Protein 3VZH (pdb70)

Structure (mmCIF, N/CA/C/O backbone):
data_3VZH
#
_entry.id   3VZH
#
_cell.length_a   123.323
_cell.length_b   43.781
_cell.length_c   37.006
_cell.angle_alpha   90.00
_cell.angle_beta   90.75
_cell.angle_gamma   90.00
#
_symmetry.space_group_name_H-M   'C 1 2 1'
#
loop_
_entity.id
_entity.type
_entity.pdbx_description
1 polymer 'Putative uncharacterized protein'
2 water water
#
loop_
_atom_site.group_PDB
_atom_site.id
_atom_site.type_symbol
_atom_site.label_atom_id
_atom_site.label_alt_id
_atom_site.label_comp_id
_atom_site.label_asym_id
_atom_site.label_entity_id
_atom_site.label_seq_id
_atom_site.pdbx_PDB_ins_code
_atom_site.Cartn_x
_atom_site.Cartn_y
_atom_site.Cartn_z
_atom_site.occupancy
_atom_site.B_iso_or_equiv
_atom_site.auth_seq_id
_atom_site.auth_comp_id
_atom_site.auth_asym_id
_atom_site.auth_atom_id
_atom_site.pdbx_PDB_model_num
ATOM 1 N N . GLY A 1 1 ? -29.208 20.467 -28.950 1.00 39.24 -1 GLY A N 1
ATOM 2 C CA . GLY A 1 1 ? -29.990 21.669 -28.503 1.00 36.10 -1 GLY A CA 1
ATOM 3 C C . GLY A 1 1 ? -29.214 22.342 -27.375 1.00 33.99 -1 GLY A C 1
ATOM 4 O O . GLY A 1 1 ? -28.273 21.763 -26.867 1.00 36.31 -1 GLY A O 1
ATOM 5 N N . HIS A 1 2 ? -29.590 23.545 -26.963 1.00 29.56 0 HIS A N 1
ATOM 6 C CA . HIS A 1 2 ? -28.985 24.143 -25.771 1.00 27.89 0 HIS A CA 1
ATOM 7 C C . HIS A 1 2 ? -29.463 23.509 -24.544 1.00 32.44 0 HIS A C 1
ATOM 8 O O . HIS A 1 2 ? -30.673 23.325 -24.389 1.00 38.45 0 HIS A O 1
ATOM 15 N N . MET A 1 3 ? -28.567 23.186 -23.627 1.00 32.84 1 MET A N 1
ATOM 16 C CA . MET A 1 3 ? -29.053 22.466 -22.406 1.00 36.10 1 MET A CA 1
ATOM 17 C C . MET A 1 3 ? -29.499 23.448 -21.308 1.00 31.16 1 MET A C 1
ATOM 18 O O . MET A 1 3 ? -28.978 24.574 -21.201 1.00 31.28 1 MET A O 1
ATOM 23 N N . TYR A 1 4 ? -30.545 23.092 -20.582 1.00 29.36 2 TYR A N 1
ATOM 24 C CA . TYR A 1 4 ? -30.996 23.909 -19.462 1.00 27.71 2 TYR A CA 1
ATOM 25 C C . TYR A 1 4 ? -29.857 23.944 -18.386 1.00 26.17 2 TYR A C 1
ATOM 26 O O . TYR A 1 4 ? -29.178 22.946 -18.155 1.00 24.23 2 TYR A O 1
ATOM 35 N N . ARG A 1 5 ? -29.604 25.125 -17.829 1.00 24.24 3 ARG A N 1
ATOM 36 C CA . ARG A 1 5 ? -28.873 25.146 -16.543 1.00 24.95 3 ARG A CA 1
ATOM 37 C C . ARG A 1 5 ? -29.504 26.190 -15.675 1.00 25.12 3 ARG A C 1
ATOM 38 O O . ARG A 1 5 ? -29.941 27.275 -16.158 1.00 26.21 3 ARG A O 1
ATOM 46 N N . SER A 1 6 ? -29.501 25.911 -14.379 1.00 25.54 4 SER A N 1
ATOM 47 C CA . SER A 1 6 ? -30.046 26.857 -13.365 1.00 23.99 4 SER A CA 1
ATOM 48 C C . SER A 1 6 ? -29.210 28.106 -13.248 1.00 24.85 4 SER A C 1
ATOM 49 O O . SER A 1 6 ? -28.061 28.165 -13.737 1.00 24.51 4 SER A O 1
ATOM 52 N N . ARG A 1 7 ? -29.753 29.095 -12.506 1.00 24.08 5 ARG A N 1
ATOM 53 C CA . ARG A 1 7 ? -28.870 30.116 -12.033 1.00 25.86 5 ARG A CA 1
ATOM 54 C C . ARG A 1 7 ? -27.693 29.560 -11.192 1.00 23.81 5 ARG A C 1
ATOM 55 O O . ARG A 1 7 ? -27.753 28.395 -10.725 1.00 23.05 5 ARG A O 1
ATOM 63 N N . ASP A 1 8 ? -26.644 30.412 -11.046 1.00 22.36 6 ASP A N 1
ATOM 64 C CA . ASP A 1 8 ? -25.622 30.125 -10.004 1.00 23.58 6 ASP A CA 1
ATOM 65 C C . ASP A 1 8 ? -26.212 30.249 -8.616 1.00 21.58 6 ASP A C 1
ATOM 66 O O . ASP A 1 8 ? -26.927 31.254 -8.320 1.00 22.71 6 ASP A O 1
ATOM 71 N N . PHE A 1 9 ? -25.848 29.296 -7.744 1.00 20.63 7 PHE A N 1
ATOM 72 C CA . PHE A 1 9 ? -26.139 29.396 -6.317 1.00 21.30 7 PHE A CA 1
ATOM 73 C C . PHE A 1 9 ? -24.812 29.460 -5.613 1.00 21.19 7 PHE A C 1
ATOM 74 O O . PHE A 1 9 ? -23.785 28.971 -6.140 1.00 19.61 7 PHE A O 1
ATOM 82 N N . TYR A 1 10 ? -24.851 30.090 -4.420 1.00 21.15 8 TYR A N 1
ATOM 83 C CA . TYR A 1 10 ? -23.621 30.338 -3.625 1.00 20.54 8 TYR A CA 1
ATOM 84 C C . TYR A 1 10 ? -23.913 29.996 -2.186 1.00 20.91 8 TYR A C 1
ATOM 85 O O . TYR A 1 10 ? -24.991 30.381 -1.637 1.00 21.39 8 TYR A O 1
ATOM 94 N N . VAL A 1 11 ? -22.973 29.309 -1.512 1.00 21.79 9 VAL A N 1
ATOM 95 C CA . VAL A 1 11 ? -23.184 28.947 -0.131 1.00 21.59 9 VAL A CA 1
ATOM 96 C C . VAL A 1 11 ? -21.899 29.086 0.591 1.00 22.50 9 VAL A C 1
ATOM 97 O O . VAL A 1 11 ? -20.796 28.917 -0.036 1.00 22.69 9 VAL A O 1
ATOM 101 N N . ARG A 1 12 ? -21.993 29.430 1.861 1.00 22.64 10 ARG A N 1
ATOM 102 C CA . ARG A 1 12 ? -20.818 29.438 2.759 1.00 21.33 10 ARG A CA 1
ATOM 103 C C . ARG A 1 12 ? -20.892 28.164 3.608 1.00 21.78 10 ARG A C 1
ATOM 104 O O . ARG A 1 12 ? -21.909 27.937 4.312 1.00 22.82 10 ARG A O 1
ATOM 112 N N . VAL A 1 13 ? -19.842 27.348 3.599 1.00 20.44 11 VAL A N 1
ATOM 113 C CA . VAL A 1 13 ? -19.838 26.157 4.414 1.00 20.97 11 VAL A CA 1
ATOM 114 C C . VAL A 1 13 ? -18.649 26.270 5.345 1.00 22.46 11 VAL A C 1
ATOM 115 O O . VAL A 1 13 ? -17.499 26.573 4.872 1.00 22.63 11 VAL A O 1
ATOM 119 N N . SER A 1 14 ? -18.885 26.008 6.624 1.00 21.48 12 SER A N 1
ATOM 120 C CA . SER A 1 14 ? -17.814 26.128 7.654 1.00 23.58 12 SER A CA 1
ATOM 121 C C . SER A 1 14 ? -17.800 24.950 8.610 1.00 24.56 12 SER A C 1
ATOM 122 O O . SER A 1 14 ? -18.788 24.224 8.725 1.00 25.16 12 SER A O 1
ATOM 125 N N . GLY A 1 15 ? -16.663 24.731 9.302 1.00 25.22 13 GLY A N 1
ATOM 126 C CA . GLY A 1 15 ? -16.636 23.610 10.247 1.00 25.46 13 GLY A CA 1
ATOM 127 C C . GLY A 1 15 ? -15.341 23.726 11.014 1.00 26.15 13 GLY A C 1
ATOM 128 O O . GLY A 1 15 ? -14.340 24.267 10.513 1.00 25.69 13 GLY A O 1
ATOM 129 N N . GLN A 1 16 ? -15.361 23.175 12.229 1.00 27.85 14 GLN A N 1
ATOM 130 C CA . GLN A 1 16 ? -14.149 23.116 13.032 1.00 29.95 14 GLN A CA 1
ATOM 131 C C . GLN A 1 16 ? -13.092 22.135 12.482 1.00 24.57 14 GLN A C 1
ATOM 132 O O . GLN A 1 16 ? -11.875 22.342 12.682 1.00 26.75 14 GLN A O 1
ATOM 138 N N . ARG A 1 17 ? -13.561 21.032 11.876 1.00 24.16 15 ARG A N 1
ATOM 139 C CA . ARG A 1 17 ? -12.685 20.016 11.311 1.00 24.28 15 ARG A CA 1
ATOM 140 C C . ARG A 1 17 ? -13.197 19.568 9.938 1.00 24.71 15 ARG A C 1
ATOM 141 O O . ARG A 1 17 ? -14.424 19.576 9.688 1.00 23.90 15 ARG A O 1
ATOM 149 N N . ALA A 1 18 ? -12.263 19.182 9.074 1.00 24.24 16 ALA A N 1
ATOM 150 C CA . ALA A 1 18 ? -12.576 18.617 7.750 1.00 25.87 16 ALA A CA 1
ATOM 151 C C . ALA A 1 18 ? -11.552 17.526 7.468 1.00 24.85 16 ALA A C 1
ATOM 152 O O . ALA A 1 18 ? -10.406 17.579 7.979 1.00 25.60 16 ALA A O 1
ATOM 154 N N . LEU A 1 19 ? -11.978 16.535 6.699 1.00 26.17 17 LEU A N 1
ATOM 155 C CA . LEU A 1 19 ? -11.088 15.438 6.302 1.00 26.05 17 LEU A CA 1
ATOM 156 C C . LEU A 1 19 ? -11.439 15.081 4.880 1.00 26.86 17 LEU A C 1
ATOM 157 O O . LEU A 1 19 ? -12.369 14.277 4.646 1.00 29.41 17 LEU A O 1
ATOM 162 N N . PHE A 1 20 ? -10.638 15.559 3.934 1.00 25.22 18 PHE A N 1
ATOM 163 C CA . PHE A 1 20 ? -10.915 15.267 2.493 1.00 24.53 18 PHE A CA 1
ATOM 164 C C . PHE A 1 20 ? -9.950 14.202 2.033 1.00 25.62 18 PHE A C 1
ATOM 165 O O . PHE A 1 20 ? -8.768 14.444 1.930 1.00 26.79 18 PHE A O 1
ATOM 173 N N . THR A 1 21 ? -10.405 12.982 1.785 1.00 27.45 19 THR A N 1
ATOM 174 C CA . THR A 1 21 ? -9.388 11.974 1.481 1.00 29.51 19 THR A CA 1
ATOM 175 C C . THR A 1 21 ? -9.412 11.581 -0.023 1.00 31.76 19 THR A C 1
ATOM 176 O O . THR A 1 21 ? -10.260 12.062 -0.830 1.00 33.25 19 THR A O 1
ATOM 180 N N . ASN A 1 22 ? -8.514 10.655 -0.354 1.00 34.87 20 ASN A N 1
ATOM 181 C CA . ASN A 1 22 ? -8.405 10.084 -1.669 1.00 42.93 20 ASN A CA 1
ATOM 182 C C . ASN A 1 22 ? -8.926 8.657 -1.550 1.00 48.08 20 ASN A C 1
ATOM 183 O O . ASN A 1 22 ? -8.241 7.840 -0.965 1.00 49.45 20 ASN A O 1
ATOM 188 N N . PRO A 1 23 ? -10.166 8.383 -2.027 1.00 55.88 21 PRO A N 1
ATOM 189 C CA . PRO A 1 23 ? -10.644 7.006 -1.954 1.00 64.77 21 PRO A CA 1
ATOM 190 C C . PRO A 1 23 ? -9.917 6.120 -2.988 1.00 71.10 21 PRO A C 1
ATOM 191 O O . PRO A 1 23 ? -10.278 6.115 -4.165 1.00 81.03 21 PRO A O 1
ATOM 195 N N . ALA A 1 24 ? -8.874 5.418 -2.524 1.00 76.98 22 ALA A N 1
ATOM 196 C CA . ALA A 1 24 ? -8.068 4.465 -3.308 1.00 78.18 22 ALA A CA 1
ATOM 197 C C . ALA A 1 24 ? -6.866 4.006 -2.484 1.00 77.72 22 ALA A C 1
ATOM 198 O O . ALA A 1 24 ? -5.982 4.813 -2.165 1.00 77.08 22 ALA A O 1
ATOM 200 N N . ARG A 1 31 ? -5.123 8.231 7.792 1.00 55.80 29 ARG A N 1
ATOM 201 C CA . ARG A 1 31 ? -5.749 9.070 6.778 1.00 51.93 29 ARG A CA 1
ATOM 202 C C . ARG A 1 31 ? -5.288 10.501 7.024 1.00 52.37 29 ARG A C 1
ATOM 203 O O . ARG A 1 31 ? -5.339 11.002 8.157 1.00 47.38 29 ARG A O 1
ATOM 211 N N . SER A 1 32 ? -4.832 11.179 5.986 1.00 47.97 30 SER A N 1
ATOM 212 C CA . SER A 1 32 ? -4.528 12.582 6.156 1.00 45.50 30 SER A CA 1
ATOM 213 C C . SER A 1 32 ? -5.432 13.340 5.197 1.00 40.99 30 SER A C 1
ATOM 214 O O . SER A 1 32 ? -5.841 12.813 4.188 1.00 38.05 30 SER A O 1
ATOM 217 N N . SER A 1 33 ? -5.800 14.555 5.549 1.00 34.87 31 SER A N 1
ATOM 218 C CA . SER A 1 33 ? -6.595 15.313 4.615 1.00 32.66 31 SER A CA 1
ATOM 219 C C . SER A 1 33 ? -5.727 15.908 3.476 1.00 31.44 31 SER A C 1
ATOM 220 O O . SER A 1 33 ? -4.591 16.255 3.703 1.00 30.71 31 SER A O 1
ATOM 223 N N . TYR A 1 34 ? -6.295 16.045 2.271 1.00 28.74 32 TYR A N 1
ATOM 224 C CA . TYR A 1 34 ? -5.817 17.020 1.288 1.00 24.75 32 TYR A CA 1
ATOM 225 C C . TYR A 1 34 ? -5.919 18.336 1.940 1.00 23.76 32 TYR A C 1
ATOM 226 O O . TYR A 1 34 ? -6.673 18.503 2.927 1.00 25.81 32 TYR A O 1
ATOM 235 N N . SER A 1 35 ? -5.210 19.312 1.377 1.00 23.11 33 SER A N 1
ATOM 236 C CA . SER A 1 35 ? -5.224 20.620 1.973 1.00 22.44 33 SER A CA 1
ATOM 237 C C . SER A 1 35 ? -6.465 21.417 1.672 1.00 23.52 33 SER A C 1
ATOM 238 O O . SER A 1 35 ? -6.661 22.481 2.266 1.00 22.68 33 SER A O 1
ATOM 241 N N . VAL A 1 36 ? -7.236 20.992 0.673 1.00 22.92 34 VAL A N 1
ATOM 242 C CA . VAL A 1 36 ? -8.445 21.716 0.301 1.00 23.24 34 VAL A CA 1
ATOM 243 C C . VAL A 1 36 ? -9.494 20.647 -0.091 1.00 21.22 34 VAL A C 1
ATOM 244 O O . VAL A 1 36 ? -9.166 19.476 -0.265 1.00 23.40 34 VAL A O 1
ATOM 248 N N . PRO A 1 37 ? -10.776 21.053 -0.248 1.00 22.47 35 PRO A N 1
ATOM 249 C CA . PRO A 1 37 ? -11.754 20.006 -0.620 1.00 22.22 35 PRO A CA 1
ATOM 250 C C . PRO A 1 37 ? -11.556 19.377 -2.009 1.00 21.08 35 PRO A C 1
ATOM 251 O O . PRO A 1 37 ? -10.971 19.998 -2.893 1.00 21.74 35 PRO A O 1
ATOM 255 N N . THR A 1 38 ? -11.922 18.110 -2.174 1.00 22.70 36 THR A N 1
ATOM 256 C CA . THR A 1 38 ? -12.014 17.529 -3.521 1.00 21.86 36 THR A CA 1
ATOM 257 C C . THR A 1 38 ? -13.394 17.934 -4.150 1.00 24.92 36 THR A C 1
ATOM 258 O O . THR A 1 38 ? -14.389 18.281 -3.401 1.00 22.78 36 THR A O 1
ATOM 262 N N . ARG A 1 39 ? -13.494 17.896 -5.485 1.00 24.00 37 ARG A N 1
ATOM 263 C CA . ARG A 1 39 ? -14.772 18.144 -6.145 1.00 22.90 37 ARG A CA 1
ATOM 264 C C . ARG A 1 39 ? -15.829 17.188 -5.619 1.00 25.66 37 ARG A C 1
ATOM 265 O O . ARG A 1 39 ? -16.990 17.590 -5.315 1.00 23.41 37 ARG A O 1
ATOM 273 N N . GLN A 1 40 ? -15.413 15.931 -5.507 1.00 23.24 38 GLN A N 1
ATOM 274 C CA . GLN A 1 40 ? -16.322 14.888 -4.899 1.00 26.91 38 GLN A CA 1
ATOM 275 C C . GLN A 1 40 ? -16.913 15.305 -3.522 1.00 24.46 38 GLN A C 1
ATOM 276 O O . GLN A 1 40 ? -18.120 15.182 -3.302 1.00 25.10 38 GLN A O 1
ATOM 282 N N . ALA A 1 41 ? -16.105 15.804 -2.583 1.00 23.89 39 ALA A N 1
ATOM 283 C CA . ALA A 1 41 ? -16.619 16.139 -1.282 1.00 23.83 39 ALA A CA 1
ATOM 284 C C . ALA A 1 41 ? -17.568 17.328 -1.455 1.00 22.46 39 ALA A C 1
ATOM 285 O O . ALA A 1 41 ? -18.593 17.412 -0.734 1.00 21.79 39 ALA A O 1
ATOM 287 N N . LEU A 1 42 ? -17.239 18.260 -2.349 1.00 22.43 40 LEU A N 1
ATOM 288 C CA . LEU A 1 42 ? -18.138 19.380 -2.537 1.00 19.65 40 LEU A CA 1
ATOM 289 C C . LEU A 1 42 ? -19.483 19.000 -3.176 1.00 20.91 40 LEU A C 1
ATOM 290 O O . LEU A 1 42 ? -20.546 19.549 -2.731 1.00 20.32 40 LEU A O 1
ATOM 295 N N . ASN A 1 43 ? -19.428 18.068 -4.140 1.00 23.80 41 ASN A N 1
ATOM 296 C CA . ASN A 1 43 ? -20.630 17.446 -4.743 1.00 25.10 41 ASN A CA 1
ATOM 297 C C . ASN A 1 43 ? -21.500 16.866 -3.583 1.00 23.85 41 ASN A C 1
ATOM 298 O O . ASN A 1 43 ? -22.708 17.023 -3.607 1.00 22.88 41 ASN A O 1
ATOM 303 N N . GLY A 1 44 ? -20.888 16.091 -2.652 1.00 24.06 42 GLY A N 1
ATOM 304 C CA . GLY A 1 44 ? -21.569 15.614 -1.472 1.00 23.65 42 GLY A CA 1
ATOM 305 C C . GLY A 1 44 ? -22.290 16.649 -0.663 1.00 23.79 42 GLY A C 1
ATOM 306 O O . GLY A 1 44 ? -23.406 16.395 -0.221 1.00 23.63 42 GLY A O 1
ATOM 307 N N . ILE A 1 45 ? -21.622 17.784 -0.404 1.00 20.03 43 ILE A N 1
ATOM 308 C CA . ILE A 1 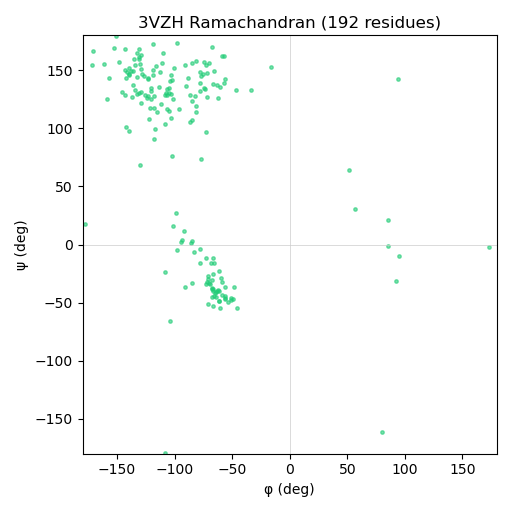45 ? -22.196 18.838 0.393 1.00 20.49 43 ILE A CA 1
ATOM 309 C C . ILE A 1 45 ? -23.381 19.513 -0.317 1.00 20.71 43 ILE A C 1
ATOM 310 O O . ILE A 1 45 ? -24.487 19.662 0.308 1.00 21.24 43 ILE A O 1
ATOM 315 N N . VAL A 1 46 ? -23.222 19.819 -1.604 1.00 19.96 44 VAL A N 1
ATOM 316 C CA . VAL A 1 46 ? -24.363 20.413 -2.317 1.00 20.03 44 VAL A CA 1
ATOM 317 C C . VAL A 1 46 ? -25.509 19.422 -2.444 1.00 19.90 44 VAL A C 1
ATOM 318 O O . VAL A 1 46 ? -26.643 19.772 -2.280 1.00 20.75 44 VAL A O 1
ATOM 322 N N . ASP A 1 47 ? -25.253 18.149 -2.703 1.00 20.77 45 ASP A N 1
ATOM 323 C CA . ASP A 1 47 ? -26.376 17.259 -2.693 1.00 21.13 45 ASP A CA 1
ATOM 324 C C . ASP A 1 47 ? -27.045 17.061 -1.329 1.00 23.46 45 ASP A C 1
ATOM 325 O O . ASP A 1 47 ? -28.215 16.662 -1.275 1.00 24.22 45 ASP A O 1
ATOM 330 N N . ALA A 1 48 ? -26.312 17.256 -0.221 1.00 21.07 46 ALA A N 1
ATOM 331 C CA . ALA A 1 48 ? -26.953 17.201 1.088 1.00 21.24 46 ALA A CA 1
ATOM 332 C C . ALA A 1 48 ? -27.833 18.441 1.259 1.00 21.07 46 ALA A C 1
ATOM 333 O O . ALA A 1 48 ? -28.779 18.421 2.060 1.00 22.87 46 ALA A O 1
ATOM 335 N N . ILE A 1 49 ? -27.498 19.519 0.588 1.00 21.91 47 ILE A N 1
ATOM 336 C CA . ILE A 1 49 ? -28.408 20.675 0.691 1.00 20.49 47 ILE A CA 1
ATOM 337 C C . ILE A 1 49 ? -29.775 20.389 0.046 1.00 20.90 47 ILE A C 1
ATOM 338 O O . ILE A 1 49 ? -30.843 20.550 0.695 1.00 22.06 47 ILE A O 1
ATOM 343 N N . TYR A 1 50 ? -29.739 19.948 -1.204 1.00 21.18 48 TYR A N 1
ATOM 344 C CA . TYR A 1 50 ? -30.963 19.542 -1.910 1.00 22.15 48 TYR A CA 1
ATOM 345 C C . TYR A 1 50 ? -30.584 18.612 -3.056 1.00 22.49 48 TYR A C 1
ATOM 346 O O . TYR A 1 50 ? -29.724 18.964 -3.899 1.00 24.11 48 TYR A O 1
ATOM 355 N N . TYR A 1 5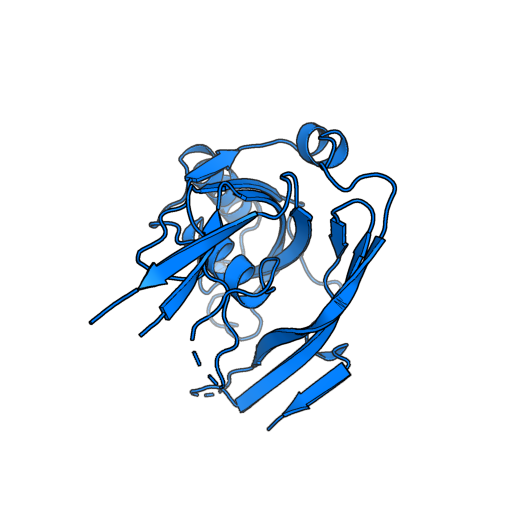1 ? -31.208 17.441 -3.054 1.00 23.24 49 TYR A N 1
ATOM 356 C CA . TYR A 1 51 ? -30.922 16.388 -4.038 1.00 21.68 49 TYR A CA 1
ATOM 357 C C . TYR A 1 51 ? -32.249 15.924 -4.638 1.00 21.56 49 TYR A C 1
ATOM 358 O O . TYR A 1 51 ? -33.224 15.675 -3.880 1.00 22.80 49 TYR A O 1
ATOM 367 N N . LYS A 1 52 ? -32.325 15.844 -5.963 1.00 21.59 50 LYS A N 1
ATOM 368 C CA . LYS A 1 52 ? -33.425 15.093 -6.637 1.00 24.26 50 LYS A CA 1
ATOM 369 C C . LYS A 1 52 ? -32.814 14.348 -7.792 1.00 25.02 50 LYS A C 1
ATOM 370 O O . LYS A 1 52 ? -31.859 14.854 -8.397 1.00 26.21 50 LYS A O 1
ATOM 376 N N . PRO A 1 53 ? -33.315 13.146 -8.115 1.00 25.29 51 PRO A N 1
ATOM 377 C CA . PRO A 1 53 ? -32.790 12.418 -9.253 1.00 24.88 51 PRO A CA 1
ATOM 378 C C . PRO A 1 53 ? -33.119 13.174 -10.559 1.00 25.23 51 PRO A C 1
ATOM 379 O O . PRO A 1 53 ? -32.506 12.934 -11.601 1.00 24.67 51 PRO A O 1
ATOM 383 N N . THR A 1 54 ? -33.980 14.173 -10.470 1.00 24.11 52 THR A N 1
ATOM 384 C CA . THR A 1 54 ? -34.389 14.928 -11.688 1.00 24.66 52 THR A CA 1
ATOM 385 C C . THR A 1 54 ? -33.248 15.784 -12.230 1.00 25.61 52 THR A C 1
ATOM 386 O O . THR A 1 54 ? -33.165 16.000 -13.443 1.00 25.09 52 THR A O 1
ATOM 390 N N . PHE A 1 55 ? -32.402 16.289 -11.315 1.00 22.49 53 PHE A N 1
ATOM 391 C CA . PHE A 1 55 ? -31.282 17.105 -11.753 1.00 22.40 53 PHE A CA 1
ATOM 392 C C . PHE A 1 55 ? -29.950 16.650 -11.112 1.00 23.37 53 PHE A C 1
ATOM 393 O O . PHE A 1 55 ? -29.914 15.740 -10.213 1.00 24.58 53 PHE A O 1
ATOM 401 N N . THR A 1 56 ? -28.881 17.198 -11.672 1.00 22.02 54 THR A N 1
ATOM 402 C CA . THR A 1 56 ? -27.541 16.927 -11.216 1.00 23.00 54 THR A CA 1
ATOM 403 C C . THR A 1 56 ? -26.919 18.269 -10.801 1.00 22.93 54 THR A C 1
ATOM 404 O O . THR A 1 56 ? -26.754 19.193 -11.610 1.00 22.62 54 THR A O 1
ATOM 408 N N . ASN A 1 57 ? -26.436 18.319 -9.549 1.00 21.09 55 ASN A N 1
ATOM 409 C CA . ASN A 1 57 ? -25.702 19.530 -9.120 1.00 21.50 55 ASN A CA 1
ATOM 410 C C . ASN A 1 57 ? -24.260 19.499 -9.695 1.00 19.92 55 ASN A C 1
ATOM 411 O O . ASN A 1 57 ? -23.593 18.437 -9.648 1.00 22.73 55 ASN A O 1
ATOM 416 N N . ILE A 1 58 ? -23.838 20.667 -10.148 1.00 21.52 56 ILE A N 1
ATOM 417 C CA . ILE A 1 58 ? -22.539 20.871 -10.808 1.00 23.31 56 ILE A CA 1
ATOM 418 C C . ILE A 1 58 ? -21.789 21.909 -10.029 1.00 21.56 56 ILE A C 1
ATOM 419 O O . ILE A 1 58 ? -22.127 23.135 -10.108 1.00 21.36 56 ILE A O 1
ATOM 424 N N . VAL A 1 59 ? -20.765 21.481 -9.314 1.00 21.01 57 VAL A N 1
ATOM 425 C CA . VAL A 1 59 ? -19.969 22.444 -8.511 1.00 21.36 57 VAL A CA 1
ATOM 426 C C . VAL A 1 59 ? -18.924 23.048 -9.446 1.00 22.32 57 VAL A C 1
ATOM 427 O O . VAL A 1 59 ? -18.123 22.303 -10.046 1.00 25.06 57 VAL A O 1
ATOM 431 N N . THR A 1 60 ? -18.900 24.365 -9.574 1.00 19.99 58 THR A N 1
ATOM 432 C CA . THR A 1 60 ? -17.979 24.923 -10.598 1.00 20.39 58 THR A CA 1
ATOM 433 C C . THR A 1 60 ? -16.760 25.624 -10.002 1.00 23.19 58 THR A C 1
ATOM 434 O O . THR A 1 60 ? -15.706 25.772 -10.678 1.00 23.20 58 THR A O 1
ATOM 438 N N . GLU A 1 61 ? -16.882 26.080 -8.762 1.00 22.88 59 GLU A N 1
ATOM 439 C CA . GLU A 1 61 ? -15.832 26.914 -8.170 1.00 22.33 59 GLU A CA 1
ATOM 440 C C . GLU A 1 61 ? -15.902 26.834 -6.652 1.00 22.49 59 GLU A C 1
ATOM 441 O O . GLU A 1 61 ? -17.035 26.705 -6.077 1.00 19.86 59 GLU A O 1
ATOM 447 N N . VAL A 1 62 ? -14.749 26.840 -5.987 1.00 22.62 60 VAL A N 1
ATOM 448 C CA . VAL A 1 62 ? -14.731 27.030 -4.498 1.00 22.13 60 VAL A CA 1
ATOM 449 C C . VAL A 1 62 ? -13.707 28.048 -4.079 1.00 22.47 60 VAL A C 1
ATOM 450 O O . VAL A 1 62 ? -12.663 28.184 -4.754 1.00 20.90 60 VAL A O 1
ATOM 454 N N . LYS A 1 63 ? -14.028 28.842 -3.041 1.00 24.35 61 LYS A N 1
ATOM 455 C CA . LYS A 1 63 ? -13.089 29.799 -2.489 1.00 19.99 61 LYS A CA 1
ATOM 456 C C . LYS A 1 63 ? -12.706 29.321 -1.100 1.00 23.32 61 LYS A C 1
ATOM 457 O O . LYS A 1 63 ? -13.596 29.078 -0.227 1.00 23.26 61 LYS A O 1
ATOM 463 N N . VAL A 1 64 ? -11.407 29.090 -0.914 1.00 21.56 62 VAL A N 1
ATOM 464 C CA . VAL A 1 64 ? -10.832 28.714 0.403 1.00 21.65 62 VAL A CA 1
ATOM 465 C C . VAL A 1 64 ? -10.533 29.997 1.164 1.00 23.86 62 VAL A C 1
ATOM 466 O O . VAL A 1 64 ? -9.591 30.741 0.829 1.00 23.29 62 VAL A O 1
ATOM 470 N N . ILE A 1 65 ? -11.373 30.313 2.168 1.00 21.17 63 ILE A N 1
ATOM 471 C CA . ILE A 1 65 ? -11.303 31.632 2.808 1.00 22.74 63 ILE A CA 1
ATOM 472 C C . ILE A 1 65 ? -10.277 31.668 3.880 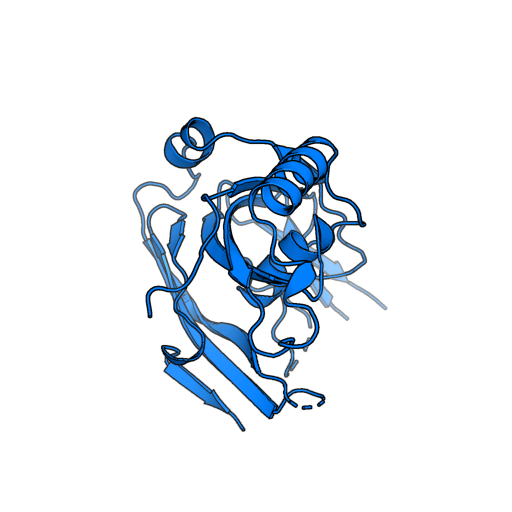1.00 22.32 63 ILE A C 1
ATOM 473 O O . ILE A 1 65 ? -9.663 32.721 4.086 1.00 22.90 63 ILE A O 1
ATOM 478 N N . ASN A 1 66 ? -10.076 30.538 4.578 1.00 21.91 64 ASN A N 1
ATOM 479 C CA . ASN A 1 66 ? -9.229 30.560 5.804 1.00 24.53 64 ASN A CA 1
ATOM 480 C C . ASN A 1 66 ? -7.838 29.984 5.561 1.00 24.19 64 ASN A C 1
ATOM 481 O O . ASN A 1 66 ? -7.715 28.968 4.815 1.00 22.74 64 ASN A O 1
ATOM 486 N N . GLN A 1 67 ? -6.859 30.570 6.267 1.00 23.88 65 GLN A N 1
ATOM 487 C CA . GLN A 1 67 ? -5.555 29.914 6.484 1.00 23.66 65 GLN A CA 1
ATOM 488 C C . GLN A 1 67 ? -5.715 28.369 6.606 1.00 24.83 65 GLN A C 1
ATOM 489 O O . GLN A 1 67 ? -6.504 27.831 7.406 1.00 24.45 65 GLN A O 1
ATOM 495 N N . ILE A 1 68 ? -4.868 27.638 5.900 1.00 23.76 66 ILE A N 1
ATOM 496 C CA . ILE A 1 68 ? -4.857 26.176 5.976 1.00 23.04 66 ILE A CA 1
ATOM 497 C C . ILE A 1 68 ? -4.059 25.746 7.216 1.00 25.28 66 ILE A C 1
ATOM 498 O O . ILE A 1 68 ? -2.894 26.122 7.328 1.00 26.76 66 ILE A O 1
ATOM 503 N N . GLN A 1 69 ? -4.721 25.039 8.142 1.00 25.09 67 GLN A N 1
ATOM 504 C CA . GLN A 1 69 ? -4.126 24.641 9.430 1.00 25.83 67 GLN A CA 1
ATOM 505 C C . GLN A 1 69 ? -4.574 23.214 9.618 1.00 28.82 67 GLN A C 1
ATOM 506 O O . GLN A 1 69 ? -5.621 22.851 9.099 1.00 26.64 67 GLN A O 1
ATOM 512 N N . THR A 1 70 ? -3.767 22.406 10.287 1.00 26.67 68 THR A N 1
ATOM 513 C CA . THR A 1 70 ? -4.122 21.025 10.501 1.00 27.63 68 THR A CA 1
ATOM 514 C C . THR A 1 70 ? -3.993 20.679 11.984 1.00 28.98 68 THR A C 1
ATOM 515 O O . THR A 1 70 ? -3.322 21.396 12.751 1.00 27.01 68 THR A O 1
ATOM 519 N N . GLU A 1 71 ? -4.626 19.551 12.344 1.00 25.96 69 GLU A N 1
ATOM 520 C CA . GLU A 1 71 ? -4.607 19.042 13.681 1.00 27.85 69 GLU A CA 1
ATOM 521 C C . GLU A 1 71 ? -4.532 17.560 13.587 1.00 27.15 69 GLU A C 1
ATOM 522 O O . GLU A 1 71 ? -5.144 16.942 12.725 1.00 28.29 69 GLU A O 1
ATOM 528 N N . LEU A 1 72 ? -3.787 16.999 14.526 1.00 28.38 70 LEU A N 1
ATOM 529 C CA . LEU A 1 72 ? -3.472 15.590 14.499 1.00 30.08 70 LEU A CA 1
ATOM 530 C C . LEU A 1 72 ? -4.321 14.899 15.519 1.00 33.91 70 LEU A C 1
ATOM 531 O O . LEU A 1 72 ? -4.521 15.429 16.626 1.00 37.81 70 LEU A O 1
ATOM 536 N N . GLN A 1 73 ? -4.812 13.704 15.199 1.00 31.78 71 GLN A N 1
ATOM 537 C CA . GLN A 1 73 ? -5.524 12.942 16.205 1.00 31.49 71 GLN A CA 1
ATOM 538 C C . GLN A 1 73 ? -4.945 11.491 16.272 1.00 33.60 71 GLN A C 1
ATOM 539 O O . GLN A 1 73 ? -4.916 10.789 15.244 1.00 34.29 71 GLN A O 1
ATOM 545 N N . GLY A 1 74 ? -4.457 11.062 17.432 1.00 31.48 72 GLY A N 1
ATOM 546 C CA . GLY A 1 74 ? -3.907 9.714 17.573 1.00 36.04 72 GLY A CA 1
ATOM 547 C C . GLY A 1 74 ? -5.065 8.812 17.999 1.00 41.56 72 GLY A C 1
ATOM 548 O O . GLY A 1 74 ? -5.869 9.216 18.848 1.00 38.39 72 GLY A O 1
ATOM 549 N N . VAL A 1 75 ? -5.183 7.618 17.399 1.00 41.36 73 VAL A N 1
ATOM 550 C CA . VAL A 1 75 ? -6.268 6.678 17.719 1.00 45.54 73 VAL A CA 1
ATOM 551 C C . VAL A 1 75 ? -5.581 5.353 18.078 1.00 50.98 73 VAL A C 1
ATOM 552 O O . VAL A 1 75 ? -4.701 4.879 17.333 1.00 52.75 73 VAL A O 1
ATOM 556 N N . ARG A 1 76 ? -5.924 4.762 19.221 1.00 53.50 74 ARG A N 1
ATOM 557 C CA . ARG A 1 76 ? -5.319 3.459 19.590 1.00 58.34 74 ARG A CA 1
ATOM 558 C C . ARG A 1 76 ? -6.282 2.454 20.223 1.00 56.75 74 ARG A C 1
ATOM 559 O O . ARG A 1 76 ? -7.448 2.773 20.429 1.00 55.11 74 ARG A O 1
ATOM 567 N N . SER A 1 87 ? -2.637 4.692 13.077 1.00 52.68 85 SER A N 1
ATOM 568 C CA . SER A 1 87 ? -3.159 5.263 14.287 1.00 46.48 85 SER A CA 1
ATOM 569 C C . SER A 1 87 ? -3.089 6.807 14.359 1.00 43.05 85 SER A C 1
ATOM 570 O O . SER A 1 87 ? -3.165 7.351 15.452 1.00 46.12 85 SER A O 1
ATOM 573 N N . TYR A 1 88 ? -2.917 7.506 13.234 1.00 36.98 86 TYR A N 1
ATOM 574 C CA . TYR A 1 88 ? -3.019 8.971 13.240 1.00 36.69 86 TYR A CA 1
ATOM 575 C C . TYR A 1 88 ? -3.990 9.379 12.159 1.00 35.45 86 TYR A C 1
ATOM 576 O O . TYR A 1 88 ? -4.041 8.752 11.083 1.00 34.36 86 TYR A O 1
ATOM 585 N N . VAL A 1 89 ? -4.733 10.457 12.393 1.00 30.17 87 VAL A N 1
ATOM 586 C CA . VAL A 1 89 ? -5.561 10.998 11.366 1.00 31.72 87 VAL A CA 1
ATOM 587 C C . VAL A 1 89 ? -5.208 12.456 11.404 1.00 32.15 87 VAL A C 1
ATOM 588 O O . VAL A 1 89 ? -5.178 13.013 12.516 1.00 30.81 87 VAL A O 1
ATOM 592 N N . SER A 1 90 ? -4.904 13.063 10.239 1.00 29.29 88 SER A N 1
ATOM 593 C CA . SER A 1 90 ? -4.581 14.519 10.199 1.00 28.14 88 SER A CA 1
ATOM 594 C C . SER A 1 90 ? -5.749 15.276 9.572 1.00 28.65 88 SER A C 1
ATOM 595 O O . SER A 1 90 ? -6.070 15.075 8.375 1.00 34.45 88 SER A O 1
ATOM 598 N N . TYR A 1 91 ? -6.378 16.151 10.348 1.00 26.64 89 TYR A N 1
ATOM 599 C CA . TYR A 1 91 ? -7.520 16.956 9.884 1.00 25.81 89 TYR A CA 1
ATOM 600 C C . TYR A 1 91 ? -7.159 18.385 9.505 1.00 25.64 89 TYR A C 1
ATOM 601 O O . TYR A 1 91 ? -6.275 18.928 10.065 1.00 27.30 89 TYR A O 1
ATOM 610 N N . LEU A 1 92 ? -7.904 18.990 8.582 1.00 22.96 90 LEU A N 1
ATOM 611 C CA . LEU A 1 92 ? -7.887 20.460 8.505 1.00 21.88 90 LEU A CA 1
ATOM 612 C C . LEU A 1 92 ? -8.640 20.980 9.679 1.00 21.42 90 LEU A C 1
ATOM 613 O O . LEU A 1 92 ? -9.653 20.380 10.127 1.00 24.01 90 LEU A O 1
ATOM 618 N N . SER A 1 93 ? -8.306 22.213 10.081 1.00 22.70 91 SER A N 1
ATOM 619 C CA . SER A 1 93 ? -8.950 22.824 11.191 1.00 24.90 91 SER A CA 1
ATOM 620 C C . SER A 1 93 ? -9.512 24.199 10.816 1.00 22.84 91 SER A C 1
ATOM 621 O O . SER A 1 93 ? -8.937 24.876 9.995 1.00 24.77 91 SER A O 1
ATOM 624 N N . ASP A 1 94 ? -10.656 24.576 11.392 1.00 23.46 92 ASP A N 1
ATOM 625 C CA . ASP A 1 94 ? -11.230 25.936 11.244 1.00 24.35 92 ASP A CA 1
ATOM 626 C C . ASP A 1 94 ? -11.350 26.411 9.757 1.00 23.66 92 ASP A C 1
ATOM 627 O O . ASP A 1 94 ? -10.666 27.302 9.285 1.00 24.09 92 ASP A O 1
ATOM 632 N N . VAL A 1 95 ? -12.181 25.711 8.993 1.00 23.67 93 VAL A N 1
ATOM 633 C CA . VAL A 1 95 ? -12.302 25.848 7.522 1.00 21.52 93 VAL A CA 1
ATOM 634 C C . VAL A 1 95 ? -13.539 26.664 7.212 1.00 22.12 93 VAL A C 1
ATOM 635 O O . VAL A 1 95 ? -14.578 26.557 7.957 1.00 22.11 93 VAL A O 1
ATOM 639 N N . VAL A 1 96 ? -13.416 27.548 6.176 1.00 20.84 94 VAL A N 1
ATOM 640 C CA . VAL A 1 96 ? -14.571 28.258 5.574 1.00 19.23 94 VAL A CA 1
ATOM 641 C C . VAL A 1 96 ? -14.419 28.123 4.062 1.00 19.31 94 VAL A C 1
ATOM 642 O O . VAL A 1 96 ? -13.366 28.354 3.522 1.00 18.56 94 VAL A O 1
ATOM 646 N N . TYR A 1 97 ? -15.459 27.690 3.351 1.00 21.01 95 TYR A N 1
ATOM 647 C CA . TYR A 1 97 ? -15.384 27.489 1.876 1.00 20.48 95 TYR A CA 1
ATOM 648 C C . TYR A 1 97 ? -16.626 28.104 1.313 1.00 19.56 95 TYR A C 1
ATOM 649 O O . TYR A 1 97 ? -17.767 27.896 1.889 1.00 20.21 95 TYR A O 1
ATOM 658 N N . LEU A 1 98 ? -16.486 28.906 0.260 1.00 21.51 96 LEU A N 1
ATOM 659 C CA . LEU A 1 98 ? -17.664 29.391 -0.402 1.00 20.41 96 LEU A CA 1
ATOM 660 C C . LEU A 1 98 ? -17.753 28.574 -1.699 1.00 22.31 96 LEU A C 1
ATOM 661 O O . LEU A 1 98 ? -16.734 28.478 -2.491 1.00 20.09 96 LEU A O 1
ATOM 666 N N . ILE A 1 99 ? -18.928 28.001 -1.987 1.00 21.70 97 ILE A N 1
ATOM 667 C CA . ILE A 1 99 ? -19.076 27.108 -3.120 1.00 20.48 97 ILE A CA 1
ATOM 668 C C . ILE A 1 99 ? -20.025 27.849 -4.105 1.00 20.50 97 ILE A C 1
ATOM 669 O O . ILE A 1 99 ? -21.100 28.308 -3.702 1.00 20.65 97 ILE A O 1
ATOM 674 N N . LYS A 1 100 ? -19.656 27.828 -5.366 1.00 19.42 98 LYS A N 1
ATOM 675 C CA . LYS A 1 100 ? -20.505 28.277 -6.502 1.00 19.66 98 LYS A CA 1
ATOM 676 C C . LYS A 1 100 ? -20.931 27.021 -7.252 1.00 20.85 98 LYS A C 1
ATOM 677 O O . LYS A 1 100 ? -20.082 26.191 -7.590 1.00 20.52 98 LYS A O 1
ATOM 683 N N . PHE A 1 101 ? -22.242 26.864 -7.493 1.00 20.46 99 PHE A N 1
ATOM 684 C CA . PHE A 1 101 ? -22.687 25.663 -8.155 1.00 19.63 99 PHE A CA 1
ATOM 685 C C . PHE A 1 101 ? -23.985 25.956 -8.917 1.00 21.48 99 PHE A C 1
ATOM 686 O O . PHE A 1 101 ? -24.596 27.009 -8.682 1.00 22.92 99 PHE A O 1
ATOM 694 N N . HIS A 1 102 ? -24.413 25.026 -9.772 1.00 20.20 100 HIS A N 1
ATOM 695 C CA . HIS A 1 102 ? -25.718 25.189 -10.454 1.00 21.66 100 HIS A CA 1
ATOM 696 C C . HIS A 1 102 ? -26.194 23.827 -10.701 1.00 22.35 100 HIS A C 1
ATOM 697 O O . HIS A 1 102 ? -25.518 22.881 -10.288 1.00 21.19 100 HIS A O 1
ATOM 704 N N . PHE A 1 103 ? -27.360 23.707 -11.290 1.00 22.43 101 PHE A N 1
ATOM 705 C CA . PHE A 1 103 ? -27.770 22.361 -11.670 1.00 20.01 101 PHE A CA 1
ATOM 706 C C . PHE A 1 103 ? -28.250 22.296 -13.112 1.00 21.11 101 PHE A C 1
ATOM 707 O O . PHE A 1 103 ? -28.609 23.314 -13.701 1.00 23.63 101 PHE A O 1
ATOM 715 N N . VAL A 1 104 ? -28.228 21.090 -13.653 1.00 21.77 102 VAL A N 1
ATOM 716 C CA . VAL A 1 104 ? -28.716 20.796 -15.024 1.00 22.59 102 VAL A CA 1
ATOM 717 C C . VAL A 1 104 ? -29.626 19.547 -14.940 1.00 25.65 102 VAL A C 1
ATOM 718 O O . VAL A 1 104 ? -29.608 18.847 -13.914 1.00 24.63 102 VAL A O 1
ATOM 722 N N . TRP A 1 105 ? -30.431 19.257 -15.976 1.00 24.44 103 TRP A N 1
ATOM 723 C CA . TRP A 1 105 ? -31.300 18.045 -15.854 1.00 24.58 103 TRP A CA 1
ATOM 724 C C . TRP A 1 105 ? -30.423 16.859 -15.953 1.00 25.98 103 TRP A C 1
ATOM 725 O O . TRP A 1 105 ? -29.367 16.846 -16.689 1.00 26.00 103 TRP A O 1
ATOM 736 N N . ASN A 1 106 ? -30.839 15.802 -15.233 1.00 25.04 104 ASN A N 1
ATOM 737 C CA . ASN A 1 106 ? -30.105 14.558 -15.205 1.00 28.04 104 ASN A CA 1
ATOM 738 C C . ASN A 1 106 ? -30.532 13.702 -16.426 1.00 27.78 104 ASN A C 1
ATOM 739 O O . ASN A 1 106 ? -31.616 13.132 -16.424 1.00 27.64 104 ASN A O 1
ATOM 744 N N . GLU A 1 107 ? -29.648 13.583 -17.444 1.00 31.36 105 GLU A N 1
ATOM 745 C CA . GLU A 1 107 ? -29.997 12.860 -18.674 1.00 32.96 105 GLU A CA 1
ATOM 746 C C . GLU A 1 107 ? -29.912 11.359 -18.478 1.00 34.82 105 GLU A C 1
ATOM 747 O O . GLU A 1 107 ? -30.268 10.548 -19.379 1.00 37.16 105 GLU A O 1
ATOM 753 N N . ASP A 1 108 ? -29.472 10.951 -17.298 1.00 35.12 106 ASP A N 1
ATOM 754 C CA . ASP A 1 108 ? -29.593 9.525 -16.939 1.00 37.56 106 ASP A CA 1
ATOM 755 C C . ASP A 1 108 ? -30.980 9.206 -16.401 1.00 37.19 106 ASP A C 1
ATOM 756 O O . ASP A 1 108 ? -31.287 8.042 -16.111 1.00 41.01 106 ASP A O 1
ATOM 761 N N . ARG A 1 109 ? -31.805 10.231 -16.210 1.00 33.18 107 ARG A N 1
ATOM 762 C CA . ARG A 1 109 ? -33.191 9.998 -15.723 1.00 33.10 107 ARG A CA 1
ATOM 763 C C . ARG A 1 109 ? -34.197 10.718 -16.572 1.00 36.13 107 ARG A C 1
ATOM 764 O O . ARG A 1 109 ? -34.874 11.659 -16.148 1.00 38.12 107 ARG A O 1
ATOM 772 N N . LYS A 1 110 ? -34.287 10.210 -17.790 1.00 40.20 108 LYS A N 1
ATOM 773 C CA . LYS A 1 110 ? -35.277 10.604 -18.799 1.00 45.14 108 LYS A CA 1
ATOM 774 C C . LYS A 1 110 ? -36.725 10.368 -18.344 1.00 40.34 108 LYS A C 1
ATOM 775 O O . LYS A 1 110 ? -37.637 11.099 -18.721 1.00 44.59 108 LYS A O 1
ATOM 781 N N . ASP A 1 111 ? -36.927 9.378 -17.491 1.00 35.17 109 ASP A N 1
ATOM 782 C CA . ASP A 1 111 ? -38.273 9.098 -17.001 1.00 34.88 109 ASP A CA 1
ATOM 783 C C . ASP A 1 111 ? -38.836 10.238 -16.144 1.00 36.13 109 ASP A C 1
ATOM 784 O O . ASP A 1 111 ? -40.048 10.260 -15.885 1.00 37.32 109 ASP A O 1
ATOM 789 N N . LEU A 1 112 ? -37.968 11.160 -15.673 1.00 31.47 110 LEU A N 1
ATOM 790 C CA . LEU A 1 112 ? -38.421 12.232 -14.826 1.00 31.12 110 LEU A CA 1
ATOM 791 C C . LEU A 1 112 ? -38.622 13.508 -15.588 1.00 31.60 110 LEU A C 1
ATOM 792 O O . LEU A 1 112 ? -38.651 14.567 -15.032 1.00 28.38 110 LEU A O 1
ATOM 797 N N . ASN A 1 113 ? -38.918 13.394 -16.864 1.00 34.15 111 ASN A N 1
ATOM 798 C CA . ASN A 1 113 ? -39.128 14.589 -17.655 1.00 34.63 111 ASN A CA 1
ATOM 799 C C . ASN A 1 113 ? -40.224 15.534 -17.121 1.00 33.39 111 ASN A C 1
ATOM 800 O O . ASN A 1 113 ? -40.076 16.747 -17.194 1.00 33.00 111 ASN A O 1
ATOM 805 N N . SER A 1 114 ? -41.316 15.001 -16.572 1.00 33.80 112 SER A N 1
ATOM 806 C CA . SER A 1 114 ? -42.442 15.870 -16.085 1.00 37.23 112 SER A CA 1
ATOM 807 C C . SER A 1 114 ? -42.106 16.707 -14.858 1.00 34.80 112 SER A C 1
ATOM 808 O O . SER A 1 114 ? -42.754 17.739 -14.575 1.00 32.94 112 SER A O 1
ATOM 811 N N . ASP A 1 115 ? -41.002 16.308 -14.190 1.00 34.02 113 ASP A N 1
ATOM 812 C CA . ASP A 1 115 ? -40.501 17.017 -12.999 1.00 32.52 113 ASP A CA 1
ATOM 813 C C . ASP A 1 115 ? -39.422 18.052 -13.357 1.00 30.66 113 ASP A C 1
ATOM 814 O O . ASP A 1 115 ? -38.836 18.664 -12.441 1.00 26.83 113 ASP A O 1
ATOM 819 N N . ARG A 1 116 ? -39.131 18.180 -14.665 1.00 29.77 114 ARG A N 1
ATOM 820 C CA . ARG A 1 116 ? -38.089 19.187 -15.075 1.00 29.64 114 ARG A CA 1
ATOM 821 C C . ARG A 1 116 ? -38.657 20.596 -15.041 1.00 32.37 114 ARG A C 1
ATOM 822 O O . ARG A 1 116 ? -38.926 21.221 -16.109 1.00 33.59 114 ARG A O 1
ATOM 830 N N . LEU A 1 117 ? -38.849 21.110 -13.833 1.00 30.76 115 LEU A N 1
ATOM 831 C CA . LEU A 1 117 ? -39.561 22.369 -13.596 1.00 30.48 115 LEU A CA 1
ATOM 832 C C . LEU A 1 117 ? -38.601 23.342 -12.972 1.00 29.56 115 LEU A C 1
ATOM 833 O O . LEU A 1 117 ? -38.346 23.269 -11.760 1.00 28.15 115 LEU A O 1
ATOM 838 N N . PRO A 1 118 ? -38.036 24.237 -13.767 1.00 30.89 116 PRO A N 1
ATOM 839 C CA . PRO A 1 118 ? -36.961 25.057 -13.269 1.00 30.91 116 PRO A CA 1
ATOM 840 C C . PRO A 1 118 ? -37.389 25.973 -12.103 1.00 31.83 116 PRO A C 1
ATOM 841 O O . PRO A 1 118 ? -36.637 26.061 -11.130 1.00 29.67 116 PRO A O 1
ATOM 845 N N . ALA A 1 119 ? -38.591 26.582 -12.149 1.00 30.96 117 ALA A N 1
ATOM 846 C CA . ALA A 1 119 ? -38.975 27.500 -11.056 1.00 30.61 117 ALA A CA 1
ATOM 847 C C . ALA A 1 119 ? -39.144 26.732 -9.762 1.00 32.80 117 ALA A C 1
ATOM 848 O O . ALA A 1 119 ? -38.775 27.238 -8.692 1.00 33.84 117 ALA A O 1
ATOM 850 N N . LYS A 1 120 ? -39.705 25.527 -9.864 1.00 30.77 118 LYS A N 1
ATOM 851 C CA . LYS A 1 120 ? -39.903 24.677 -8.687 1.00 29.00 118 LYS A CA 1
ATOM 852 C C . LYS A 1 120 ? -38.539 24.371 -8.032 1.00 27.72 118 LYS A C 1
ATOM 853 O O . LYS A 1 120 ? -38.331 24.540 -6.832 1.00 28.04 118 LYS A O 1
ATOM 859 N N . HIS A 1 121 ? -37.622 23.840 -8.834 1.00 26.46 119 HIS A N 1
ATOM 860 C CA . HIS A 1 121 ? -36.342 23.381 -8.242 1.00 25.60 119 HIS A CA 1
ATOM 861 C C . HIS A 1 121 ? -35.436 24.494 -7.832 1.00 24.46 119 HIS A C 1
ATOM 862 O O . HIS A 1 121 ? -34.709 24.336 -6.814 1.00 25.75 119 HIS A O 1
ATOM 869 N N . GLU A 1 122 ? -35.444 25.595 -8.567 1.00 24.91 120 GLU A N 1
ATOM 870 C CA . GLU A 1 122 ? -34.706 26.803 -8.108 1.00 25.18 120 GLU A CA 1
ATOM 871 C C . GLU A 1 122 ? -35.231 27.369 -6.789 1.00 26.12 120 GLU A C 1
ATOM 872 O O . GLU A 1 122 ? -34.420 27.701 -5.904 1.00 23.95 120 GLU A O 1
ATOM 878 N N . ALA A 1 123 ? -36.555 27.374 -6.595 1.00 24.74 121 ALA A N 1
ATOM 879 C CA . ALA A 1 123 ? -37.144 27.865 -5.335 1.00 25.12 121 ALA A CA 1
ATOM 880 C C . ALA A 1 123 ? -36.809 27.022 -4.131 1.00 26.62 121 ALA A C 1
ATOM 881 O O . ALA A 1 123 ? -36.414 27.524 -3.062 1.00 25.39 121 ALA A O 1
ATOM 883 N N . ILE A 1 124 ? -36.919 25.709 -4.332 1.00 25.48 122 ILE A N 1
ATOM 884 C CA . ILE A 1 124 ? -36.565 24.779 -3.296 1.00 25.17 122 ILE A CA 1
ATOM 885 C C . ILE A 1 124 ? -35.103 24.834 -2.957 1.00 24.93 122 ILE A C 1
ATOM 886 O O . ILE A 1 124 ? -34.727 24.752 -1.765 1.00 24.34 122 ILE A O 1
ATOM 891 N N . MET A 1 125 ? -34.247 24.964 -3.990 1.00 24.59 123 MET A N 1
ATOM 892 C CA . MET A 1 125 ? -32.833 25.074 -3.736 1.00 22.69 123 MET A CA 1
ATOM 893 C C . MET A 1 125 ? -32.549 26.345 -2.882 1.00 22.51 123 MET A C 1
ATOM 894 O O . MET A 1 125 ? -31.833 26.265 -1.909 1.00 22.49 123 MET A O 1
ATOM 899 N N . GLU A 1 126 ? -33.092 27.490 -3.273 1.00 23.67 124 GLU A N 1
ATOM 900 C CA . GLU A 1 126 ? -32.900 28.663 -2.429 1.00 25.23 124 GLU A CA 1
ATOM 901 C C . GLU A 1 126 ? -33.365 28.500 -0.966 1.00 25.07 124 GLU A C 1
ATOM 902 O O . GLU A 1 126 ? -32.630 28.899 -0.022 1.00 27.59 124 GLU A O 1
ATOM 908 N N . ARG A 1 127 ? -34.559 27.969 -0.747 1.00 25.83 125 ARG A N 1
ATOM 909 C CA . ARG A 1 127 ? -35.092 27.673 0.607 1.00 30.22 125 ARG A CA 1
ATOM 910 C C . ARG A 1 127 ? -34.245 26.672 1.369 1.00 26.92 125 ARG A C 1
ATOM 911 O O . ARG A 1 127 ? -34.003 26.871 2.561 1.00 24.91 125 ARG A O 1
ATOM 919 N N . SER A 1 128 ? -33.755 25.651 0.660 1.00 26.08 126 SER A N 1
ATOM 920 C CA . SER A 1 128 ? -32.882 24.617 1.285 1.00 25.77 126 SER A CA 1
ATOM 921 C C . SER A 1 128 ? -31.568 25.210 1.750 1.00 26.22 126 SER A C 1
ATOM 922 O O . SER A 1 128 ? -31.134 24.952 2.891 1.00 25.51 126 SER A O 1
ATOM 925 N N . ILE A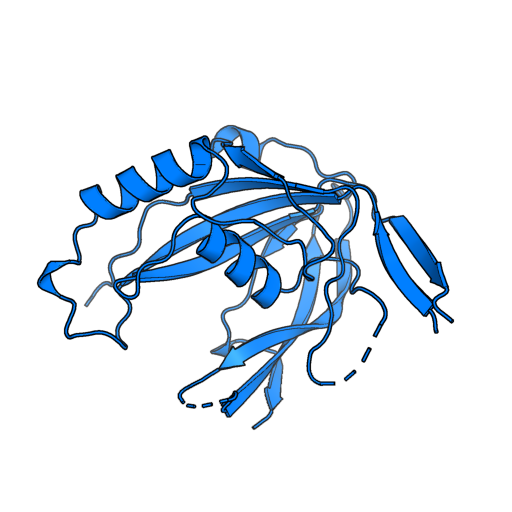 1 129 ? -30.973 26.095 0.936 1.00 24.73 127 ILE A N 1
ATOM 926 C CA . ILE A 1 129 ? -29.760 26.764 1.324 1.00 25.21 127 ILE A CA 1
ATOM 927 C C . ILE A 1 129 ? -29.992 27.615 2.582 1.00 26.91 127 ILE A C 1
ATOM 928 O O . ILE A 1 129 ? -29.202 27.539 3.569 1.00 25.23 127 ILE A O 1
ATOM 933 N N . ARG A 1 130 ? -31.058 28.390 2.541 1.00 28.67 128 ARG A N 1
ATOM 934 C CA . ARG A 1 130 ? -31.356 29.308 3.623 1.00 30.31 128 ARG A CA 1
ATOM 935 C C . ARG A 1 130 ? -31.529 28.615 4.973 1.00 32.04 128 ARG A C 1
ATOM 936 O O . ARG A 1 130 ? -31.176 29.200 6.027 1.00 33.68 128 ARG A O 1
ATOM 944 N N . LYS A 1 131 ? -32.037 27.385 4.987 1.00 26.54 129 LYS A N 1
ATOM 945 C CA . LYS A 1 131 ? -32.280 26.719 6.272 1.00 29.53 129 LYS A CA 1
ATOM 946 C C . LYS A 1 131 ? -31.163 25.683 6.588 1.00 26.21 129 LYS A C 1
ATOM 947 O O . LYS A 1 131 ? -31.315 24.860 7.477 1.00 24.72 129 LYS A O 1
ATOM 953 N N . GLY A 1 132 ? -30.031 25.791 5.854 1.00 22.65 130 GLY A N 1
ATOM 954 C CA . GLY A 1 132 ? -28.855 25.099 6.197 1.00 22.02 130 GLY A CA 1
ATOM 955 C C . GLY A 1 132 ? -28.836 23.673 5.633 1.00 22.04 130 GLY A C 1
ATOM 956 O O . GLY A 1 132 ? -28.036 22.837 6.079 1.00 22.56 130 GLY A O 1
ATOM 957 N N . GLY A 1 133 ? -29.636 23.447 4.598 1.00 22.46 131 GLY A N 1
ATOM 958 C CA . GLY A 1 133 ? -29.651 22.128 3.929 1.00 20.33 131 GLY A CA 1
ATOM 959 C C . GLY A 1 133 ? -30.731 21.199 4.454 1.00 23.45 131 GLY A C 1
ATOM 960 O O . GLY A 1 133 ? -31.113 21.199 5.638 1.00 23.49 131 GLY A O 1
ATOM 961 N N . ARG A 1 134 ? -31.308 20.448 3.512 1.00 22.62 132 ARG A N 1
ATOM 962 C CA . ARG A 1 134 ? -32.330 19.462 3.867 1.00 24.58 132 ARG A CA 1
ATOM 963 C C . ARG A 1 134 ? -31.744 18.276 4.597 1.00 28.11 132 ARG A C 1
ATOM 964 O O . ARG A 1 134 ? -32.475 17.645 5.348 1.00 32.29 132 ARG A O 1
ATOM 972 N N . ARG A 1 135 ? -30.489 17.906 4.358 1.00 22.87 133 ARG A N 1
ATOM 973 C CA . ARG A 1 135 ? -29.860 16.839 5.130 1.00 25.39 133 ARG A CA 1
ATOM 974 C C . ARG A 1 135 ? -28.652 17.365 5.866 1.00 25.13 133 ARG A C 1
ATOM 975 O O . ARG A 1 135 ? -28.245 18.522 5.647 1.00 25.96 133 ARG A O 1
ATOM 983 N N . ASP A 1 136 ? -28.086 16.524 6.734 1.00 28.87 134 ASP A N 1
ATOM 984 C CA . ASP A 1 136 ? -26.840 16.806 7.456 1.00 29.83 134 ASP A CA 1
ATOM 985 C C . ASP A 1 136 ? -25.672 17.021 6.489 1.00 29.83 134 ASP A C 1
ATOM 986 O O . ASP A 1 136 ? -25.442 16.278 5.511 1.00 26.61 134 ASP A O 1
ATOM 991 N N . VAL A 1 137 ? -24.911 18.037 6.781 1.00 25.27 135 VAL A N 1
ATOM 992 C CA . VAL A 1 137 ? -23.781 18.360 5.955 1.00 29.12 135 VAL A CA 1
ATOM 993 C C . VAL A 1 137 ? -22.485 17.979 6.710 1.00 27.76 135 VAL A C 1
ATOM 994 O O . VAL A 1 137 ? -22.321 18.328 7.881 1.00 30.10 135 VAL A O 1
ATOM 998 N N . PHE A 1 138 ? -21.625 17.246 6.008 1.00 32.35 136 PHE A N 1
ATOM 999 C CA . PHE A 1 138 ? -20.365 16.624 6.542 1.00 30.89 136 PHE A CA 1
ATOM 1000 C C . PHE A 1 138 ? -19.218 17.121 5.712 1.00 31.57 136 PHE A C 1
ATOM 1001 O O . PHE A 1 138 ? -19.377 17.326 4.486 1.00 32.57 136 PHE A O 1
ATOM 1009 N N . LEU A 1 139 ? -18.066 17.379 6.354 1.00 27.39 137 LEU A N 1
ATOM 1010 C CA . LEU A 1 139 ? -16.902 17.909 5.621 1.00 27.18 137 LEU A CA 1
ATOM 1011 C C . LEU A 1 139 ? -15.887 16.790 5.361 1.00 33.38 137 LEU A C 1
ATOM 1012 O O . LEU A 1 139 ? -14.874 16.634 6.114 1.00 30.44 137 LEU A O 1
ATOM 1017 N N . GLY A 1 140 ? -16.223 15.945 4.375 1.00 33.90 138 GLY A N 1
ATOM 1018 C CA . GLY A 1 140 ? -15.336 14.937 3.864 1.00 33.82 138 GLY A CA 1
ATOM 1019 C C . GLY A 1 140 ? -15.549 13.634 4.609 1.00 37.66 138 GLY A C 1
ATOM 1020 O O . GLY A 1 140 ? -15.352 12.563 4.054 1.00 50.96 138 GLY A O 1
ATOM 1021 N N . THR A 1 141 ? -15.922 13.714 5.873 1.00 41.11 139 THR A N 1
ATOM 1022 C CA . THR A 1 141 ? -16.215 12.530 6.681 1.00 40.91 139 THR A CA 1
ATOM 1023 C C . THR A 1 141 ? -17.289 12.727 7.760 1.00 46.95 139 THR A C 1
ATOM 1024 O O . THR A 1 141 ? -17.491 13.853 8.205 1.00 43.30 139 THR A O 1
ATOM 1028 N N . ARG A 1 142 ? -17.949 11.643 8.227 1.00 46.91 140 ARG A N 1
ATOM 1029 C CA . ARG A 1 142 ? -19.097 11.770 9.166 1.00 49.96 140 ARG A CA 1
ATOM 1030 C C . ARG A 1 142 ? -18.846 12.412 10.526 1.00 55.48 140 ARG A C 1
ATOM 1031 O O . ARG A 1 142 ? -19.776 12.944 11.143 1.00 50.85 140 ARG A O 1
ATOM 1039 N N . GLU A 1 143 ? -17.609 12.406 11.014 1.00 54.07 141 GLU A N 1
ATOM 1040 C CA . GLU A 1 143 ? -17.376 13.025 12.328 1.00 51.15 141 GLU A CA 1
ATOM 1041 C C . GLU A 1 143 ? -17.154 14.526 12.231 1.00 45.14 141 GLU A C 1
ATOM 1042 O O . GLU A 1 143 ? -16.958 15.178 13.246 1.00 47.99 141 GLU A O 1
ATOM 1048 N N . CYS A 1 144 ? -17.253 15.076 11.018 1.00 38.61 142 CYS A N 1
ATOM 1049 C CA . CYS A 1 144 ? -16.880 16.429 10.799 1.00 33.34 142 CYS A CA 1
ATOM 1050 C C . CYS A 1 144 ? -18.133 17.151 10.354 1.00 34.66 142 CYS A C 1
ATOM 1051 O O . CYS A 1 144 ? -18.395 17.227 9.174 1.00 34.51 142 CYS A O 1
ATOM 1054 N N . LEU A 1 145 ? -18.891 17.712 11.301 1.00 35.93 143 LEU A N 1
ATOM 1055 C CA . LEU A 1 145 ? -20.142 18.402 10.980 1.00 33.19 143 LEU A CA 1
ATOM 1056 C C . LEU A 1 145 ? -19.826 19.736 10.355 1.00 30.99 143 LEU A C 1
ATOM 1057 O O . LEU A 1 145 ? -18.957 20.428 10.859 1.00 30.24 143 LEU A O 1
ATOM 1062 N N . GLY A 1 146 ? -20.520 20.073 9.266 1.00 28.11 144 GLY A N 1
ATOM 1063 C CA . GLY A 1 146 ? -20.377 21.382 8.624 1.00 26.33 144 GLY A CA 1
ATOM 1064 C C . GLY A 1 146 ? -21.640 22.183 8.853 1.00 28.80 144 GLY A C 1
ATOM 1065 O O . GLY A 1 146 ? -22.705 21.651 9.196 1.00 31.62 144 GLY A O 1
ATOM 1066 N N . LEU A 1 147 ? -21.524 23.463 8.602 1.00 22.58 145 LEU A N 1
ATOM 1067 C CA . LEU A 1 147 ? -22.632 24.401 8.726 1.00 22.81 145 LEU A CA 1
ATOM 1068 C C . LEU A 1 147 ? -22.772 25.067 7.387 1.00 22.83 145 LEU A C 1
ATOM 1069 O O . LEU A 1 147 ? -21.762 25.609 6.868 1.00 24.07 145 LEU A O 1
ATOM 1074 N N . VAL A 1 148 ? -23.978 25.064 6.817 1.00 22.26 146 VAL A N 1
ATOM 1075 C CA . VAL A 1 148 ? -24.229 25.699 5.508 1.00 20.62 146 VAL A CA 1
ATOM 1076 C C . VAL A 1 148 ? -25.022 26.987 5.785 1.00 20.90 146 VAL A C 1
ATOM 1077 O O . VAL A 1 148 ? -26.049 26.947 6.530 1.00 22.32 146 VAL A O 1
ATOM 1081 N N . ASP A 1 149 ? -24.559 28.094 5.245 1.00 20.41 147 ASP A N 1
ATOM 1082 C CA . ASP A 1 149 ? -25.371 29.315 5.278 1.00 21.53 147 ASP A CA 1
ATOM 1083 C C . ASP A 1 149 ? -25.480 29.979 3.900 1.00 23.91 147 ASP A C 1
ATOM 1084 O O . ASP A 1 149 ? -24.611 29.841 3.012 1.00 21.35 147 ASP A O 1
ATOM 1089 N N . ASP A 1 150 ? -26.561 30.733 3.750 1.00 23.87 148 ASP A N 1
ATOM 1090 C CA . ASP A 1 150 ? -26.893 31.445 2.536 1.00 24.64 148 ASP A CA 1
ATOM 1091 C C . AS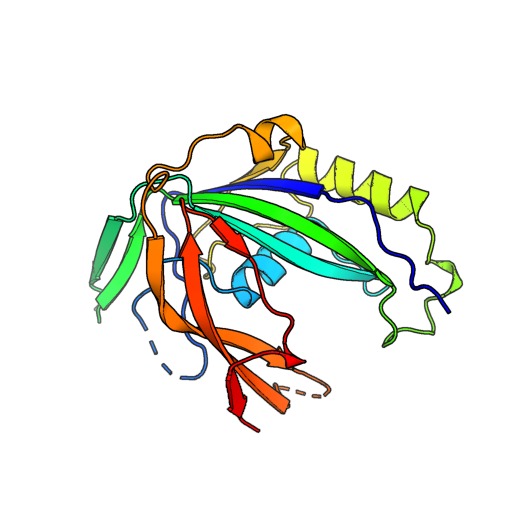P A 1 150 ? -25.957 32.647 2.319 1.00 24.54 148 ASP A C 1
ATOM 1092 O O . ASP A 1 150 ? -25.672 33.430 3.264 1.00 25.38 148 ASP A O 1
ATOM 1097 N N . ILE A 1 151 ? -25.336 32.723 1.131 1.00 22.73 149 ILE A N 1
ATOM 1098 C CA . ILE A 1 151 ? -24.674 34.023 0.778 1.00 22.37 149 ILE A CA 1
ATOM 1099 C C . ILE A 1 151 ? -25.145 34.393 -0.634 1.00 21.91 149 ILE A C 1
ATOM 1100 O O . ILE A 1 151 ? -25.616 33.540 -1.329 1.00 22.15 149 ILE A O 1
ATOM 1105 N N . SER A 1 152 ? -25.007 35.650 -1.006 1.00 22.69 150 SER A N 1
ATOM 1106 C CA . SER A 1 152 ? -25.475 36.109 -2.325 1.00 25.51 150 SER A CA 1
ATOM 1107 C C . SER A 1 152 ? -24.220 36.118 -3.240 1.00 25.34 150 SER A C 1
ATOM 1108 O O . SER A 1 152 ? -23.081 35.950 -2.786 1.00 22.78 150 SER A O 1
ATOM 1111 N N . GLN A 1 153 ? -24.464 36.373 -4.536 1.00 24.50 151 GLN A N 1
ATOM 1112 C CA . GLN A 1 153 ? -23.406 36.437 -5.527 1.00 24.33 151 GLN A CA 1
ATOM 1113 C C . GLN A 1 153 ? -22.462 37.483 -5.120 1.00 27.09 151 GLN A C 1
ATOM 1114 O O . GLN A 1 153 ? -21.252 37.271 -5.167 1.00 26.70 151 GLN A O 1
ATOM 1120 N N . GLU A 1 154 ? -23.019 38.620 -4.673 1.00 24.92 152 GLU A N 1
ATOM 1121 C CA . GLU A 1 154 ? -22.159 39.715 -4.226 1.00 28.14 152 GLU A CA 1
ATOM 1122 C C . GLU A 1 154 ? -21.185 39.325 -3.114 1.00 25.62 152 GLU A C 1
ATOM 1123 O O . GLU A 1 154 ? -19.990 39.643 -3.162 1.00 25.89 152 GLU A O 1
ATOM 1129 N N . GLU A 1 155 ? -21.684 38.633 -2.112 1.00 25.95 153 GLU A N 1
ATOM 1130 C CA . GLU A 1 155 ? -20.817 38.218 -1.019 1.00 25.07 153 GLU A CA 1
ATOM 1131 C C . GLU A 1 155 ? -19.746 37.239 -1.499 1.00 27.85 153 GLU A C 1
ATOM 1132 O O . GLU A 1 155 ? -18.556 37.308 -1.021 1.00 28.21 153 GLU A O 1
ATOM 1138 N N . TYR A 1 156 ? -20.170 36.251 -2.299 1.00 24.63 154 TYR A N 1
ATOM 1139 C CA . TYR A 1 156 ? -19.229 35.357 -2.960 1.00 25.49 154 TYR A CA 1
ATOM 1140 C C . TYR A 1 156 ? -18.012 36.047 -3.638 1.00 26.87 154 TYR A C 1
ATOM 1141 O O . TYR A 1 156 ? -16.839 35.755 -3.348 1.00 25.87 154 TYR A O 1
ATOM 1150 N N . GLU A 1 157 ? -18.321 37.005 -4.508 1.00 26.77 155 GLU A N 1
ATOM 1151 C CA . GLU A 1 157 ? -17.330 37.685 -5.302 1.00 32.25 155 GLU A CA 1
ATOM 1152 C C . GLU A 1 157 ? -16.488 38.639 -4.452 1.00 33.00 155 GLU A C 1
ATOM 1153 O O . GLU A 1 157 ? -15.306 38.818 -4.728 1.00 36.11 155 GLU A O 1
ATOM 1159 N N . THR A 1 158 ? -17.056 39.237 -3.414 1.00 28.71 156 THR A N 1
ATOM 1160 C CA . THR A 1 158 ? -16.288 40.227 -2.710 1.00 31.16 156 THR A CA 1
ATOM 1161 C C . THR A 1 158 ? -15.601 39.736 -1.450 1.00 31.62 156 THR A C 1
ATOM 1162 O O . THR A 1 158 ? -14.785 40.457 -0.887 1.00 33.01 156 THR A O 1
ATOM 1166 N N . THR A 1 159 ? -15.830 38.475 -1.037 1.00 28.31 157 THR A N 1
ATOM 1167 C CA . THR A 1 159 ? -15.228 38.066 0.228 1.00 28.75 157 THR A CA 1
ATOM 1168 C C . THR A 1 159 ? -13.758 37.772 -0.031 1.00 31.20 157 THR A C 1
ATOM 1169 O O . THR A 1 159 ? -13.463 37.023 -0.977 1.00 29.78 157 THR A O 1
ATOM 1173 N N . VAL A 1 160 ? -12.864 38.315 0.817 1.00 29.66 158 VAL A N 1
ATOM 1174 C CA . VAL A 1 160 ? -11.425 38.188 0.552 1.00 31.12 158 VAL A CA 1
ATOM 1175 C C . VAL A 1 160 ? -10.904 36.868 1.150 1.00 28.68 158 VAL A C 1
ATOM 1176 O O . VAL A 1 160 ? -11.170 36.547 2.346 1.00 29.77 158 VAL A O 1
ATOM 1180 N N . SER A 1 161 ? -10.206 36.095 0.318 1.00 25.41 159 SER A N 1
ATOM 1181 C CA . SER A 1 161 ? -9.537 34.827 0.822 1.00 24.86 159 SER A CA 1
ATOM 1182 C C . SER A 1 161 ? -8.241 35.229 1.589 1.00 24.81 159 SER A C 1
ATOM 1183 O O . SER A 1 161 ? -7.531 36.196 1.208 1.00 24.65 159 SER A O 1
ATOM 1186 N N . TYR A 1 162 ? -7.945 34.460 2.642 1.00 24.37 160 TYR A N 1
ATOM 1187 C CA . TYR A 1 162 ? -6.636 34.495 3.331 1.00 24.38 160 TYR A CA 1
ATOM 1188 C C . TYR A 1 162 ? -5.509 34.414 2.255 1.00 23.62 160 TYR A C 1
ATOM 1189 O O . TYR A 1 162 ? -4.469 35.071 2.426 1.00 23.16 160 TYR A O 1
ATOM 1198 N N . TYR A 1 163 ? -5.748 33.621 1.181 1.00 23.11 161 TYR A N 1
ATOM 1199 C CA . TYR A 1 163 ? -4.736 33.372 0.095 1.00 23.34 161 TYR A CA 1
ATOM 1200 C C . TYR A 1 163 ? -4.805 34.339 -1.106 1.00 26.19 161 TYR A C 1
ATOM 1201 O O . TYR A 1 163 ? -4.165 34.162 -2.165 1.00 26.03 161 TYR A O 1
ATOM 1210 N N . ASN A 1 164 ? -5.557 35.411 -0.952 1.00 24.29 162 ASN A N 1
ATOM 1211 C CA . ASN A 1 164 ? -5.553 36.361 -2.024 1.00 26.38 162 ASN A CA 1
ATOM 1212 C C . ASN A 1 164 ? -4.115 36.850 -2.319 1.00 27.39 162 ASN A C 1
ATOM 1213 O O . ASN A 1 164 ? -3.382 37.190 -1.412 1.00 29.30 162 ASN A O 1
ATOM 1218 N N . GLY A 1 165 ? -3.785 36.992 -3.582 1.00 26.48 163 GLY A N 1
ATOM 1219 C CA . GLY A 1 165 ? -2.429 37.524 -3.945 1.00 26.45 163 GLY A CA 1
ATOM 1220 C C . GLY A 1 165 ? -1.372 36.442 -4.224 1.00 26.51 163 GLY A C 1
ATOM 1221 O O . GLY A 1 165 ? -0.305 36.753 -4.736 1.00 26.95 163 GLY A O 1
ATOM 1222 N N . VAL A 1 166 ? -1.650 35.167 -3.937 1.00 24.83 164 VAL A N 1
ATOM 1223 C CA . VAL A 1 166 ? -0.702 34.126 -4.254 1.00 25.45 164 VAL A CA 1
ATOM 1224 C C . VAL A 1 166 ? -1.425 32.987 -4.893 1.00 25.37 164 VAL A C 1
ATOM 1225 O O . VAL A 1 166 ? -2.635 32.802 -4.640 1.00 26.08 164 VAL A O 1
ATOM 1229 N N . ASN A 1 167 ? -0.696 32.218 -5.691 1.00 25.49 165 ASN A N 1
ATOM 1230 C CA . ASN A 1 167 ? -1.192 30.908 -6.179 1.00 24.54 165 ASN A CA 1
ATOM 1231 C C . ASN A 1 167 ? -0.392 29.748 -5.608 1.00 25.21 165 ASN A C 1
ATOM 1232 O O . ASN A 1 167 ? 0.783 29.861 -5.318 1.00 25.12 165 ASN A O 1
ATOM 1237 N N . ILE A 1 168 ? -1.082 28.650 -5.436 1.00 24.02 166 ILE A N 1
ATOM 1238 C CA . ILE A 1 168 ? -0.406 27.384 -5.096 1.00 26.46 166 ILE A CA 1
ATOM 1239 C C . ILE A 1 168 ? -0.945 26.190 -5.853 1.00 25.61 166 ILE A C 1
ATOM 1240 O O . ILE A 1 168 ? -2.113 25.903 -5.808 1.00 24.49 166 ILE A O 1
ATOM 1245 N N . ASP A 1 169 ? -0.014 25.476 -6.502 1.00 25.37 167 ASP A N 1
ATOM 1246 C CA . ASP A 1 169 ? -0.314 24.208 -7.136 1.00 25.52 167 ASP A CA 1
ATOM 1247 C C . ASP A 1 169 ? -0.290 23.127 -6.087 1.00 27.39 167 ASP A C 1
ATOM 1248 O O . ASP A 1 169 ? 0.762 22.795 -5.487 1.00 27.47 167 ASP A O 1
ATOM 1253 N N . LEU A 1 170 ? -1.460 22.536 -5.842 1.00 27.23 168 LEU A N 1
ATOM 1254 C CA . LEU A 1 170 ? -1.609 21.482 -4.879 1.00 26.68 168 LEU A CA 1
ATOM 1255 C C . LEU A 1 170 ? -1.283 20.117 -5.508 1.00 27.31 168 LEU A C 1
ATOM 1256 O O . LEU A 1 170 ? -1.314 19.142 -4.816 1.00 28.93 168 LEU A O 1
ATOM 1261 N N . GLY A 1 171 ? -0.886 20.065 -6.798 1.00 28.21 169 GLY A N 1
ATOM 1262 C CA . GLY A 1 171 ? -0.459 18.741 -7.391 1.00 26.91 169 GLY A CA 1
ATOM 1263 C C . GLY A 1 171 ? -1.669 17.952 -7.757 1.00 27.99 169 GLY A C 1
ATOM 1264 O O . GLY A 1 171 ? -2.780 18.470 -7.788 1.00 30.26 169 GLY A O 1
ATOM 1265 N N . ILE A 1 172 ? -1.500 16.646 -7.934 1.00 26.83 170 ILE A N 1
ATOM 1266 C CA . ILE A 1 172 ? -2.600 15.863 -8.421 1.00 27.84 170 ILE A CA 1
ATOM 1267 C C . ILE A 1 172 ? -3.552 15.497 -7.285 1.00 28.38 170 ILE A C 1
ATOM 1268 O O . ILE A 1 172 ? -3.134 14.972 -6.249 1.00 32.56 170 ILE A O 1
ATOM 1273 N N . MET A 1 173 ? -4.835 15.774 -7.451 1.00 28.88 171 MET A N 1
ATOM 1274 C CA . MET A 1 173 ? -5.857 15.484 -6.425 1.00 25.40 171 MET A CA 1
ATOM 1275 C C . MET A 1 173 ? -6.920 14.611 -7.032 1.00 27.18 171 MET A C 1
ATOM 1276 O O . MET A 1 173 ? -7.303 14.795 -8.216 1.00 26.67 171 MET A O 1
ATOM 1281 N N . PHE A 1 174 ? -7.439 13.676 -6.253 1.00 27.18 172 PHE A N 1
ATOM 1282 C CA . PHE A 1 174 ? -8.716 13.044 -6.594 1.00 29.98 172 PHE A CA 1
ATOM 1283 C C . PHE A 1 174 ? -9.751 14.109 -6.983 1.00 31.38 172 PHE A C 1
ATOM 1284 O O . PHE A 1 174 ? -9.886 15.153 -6.315 1.00 30.81 172 PHE A O 1
ATOM 1292 N N . HIS A 1 175 ? -10.449 13.869 -8.107 1.00 27.98 173 HIS A N 1
ATOM 1293 C CA . HIS A 1 175 ? -11.491 14.766 -8.592 1.00 29.94 173 HIS A CA 1
ATOM 1294 C C . HIS A 1 175 ? -12.830 14.132 -8.271 1.00 31.94 173 HIS A C 1
ATOM 1295 O O . HIS A 1 175 ? -13.581 14.666 -7.467 1.00 32.11 173 HIS A O 1
ATOM 1302 N N . SER A 1 176 ? -13.137 12.990 -8.889 1.00 30.27 174 SER A N 1
ATOM 1303 C CA . SER A 1 176 ? -14.410 12.306 -8.639 1.00 36.99 174 SER A CA 1
ATOM 1304 C C . SER A 1 176 ? -14.431 10.949 -9.284 1.00 37.68 174 SER A C 1
ATOM 1305 O O . SER A 1 176 ? -13.534 10.610 -10.057 1.00 34.78 174 SER A O 1
ATOM 1308 N N . PHE A 1 177 ? -15.411 10.133 -8.895 1.00 37.26 175 PHE A N 1
ATOM 1309 C CA . PHE A 1 177 ? -15.720 8.917 -9.611 1.00 38.47 175 PHE A CA 1
ATOM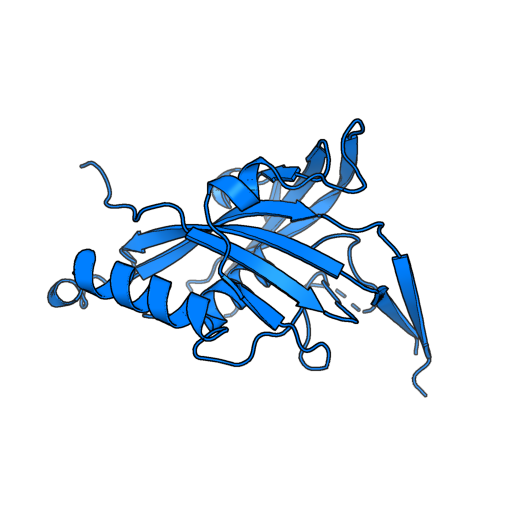 1310 C C . PHE A 1 177 ? -16.762 9.095 -10.707 1.00 39.41 175 PHE A C 1
ATOM 1311 O O . PHE A 1 177 ? -17.623 9.995 -10.601 1.00 39.11 175 PHE A O 1
ATOM 1319 N N . ALA A 1 178 ? -16.691 8.195 -11.708 1.00 38.64 176 ALA A N 1
ATOM 1320 C CA . ALA A 1 178 ? -17.756 7.920 -12.687 1.00 41.54 176 ALA A CA 1
ATOM 1321 C C . ALA A 1 178 ? -18.414 6.553 -12.363 1.00 46.87 176 ALA A C 1
ATOM 1322 O O . ALA A 1 178 ? -17.720 5.557 -12.127 1.00 49.63 176 ALA A O 1
ATOM 1324 N N . TYR A 1 179 ? -19.745 6.533 -12.375 1.00 52.47 177 TYR A N 1
ATOM 1325 C CA . TYR A 1 179 ? -20.557 5.319 -12.108 1.00 54.71 177 TYR A CA 1
ATOM 1326 C C . TYR A 1 179 ? -21.266 4.829 -13.366 1.00 59.16 177 TYR A C 1
ATOM 1327 O O . TYR A 1 179 ? -21.447 5.599 -14.324 1.00 59.61 177 TYR A O 1
ATOM 1336 N N . PRO A 1 180 ? -21.607 3.525 -13.398 1.00 61.38 178 PRO A N 1
ATOM 1337 C CA . PRO A 1 180 ? -22.722 3.109 -14.259 1.00 62.10 178 PRO A CA 1
ATOM 1338 C C . PRO A 1 180 ? -24.047 3.623 -13.663 1.00 62.66 178 PRO A C 1
ATOM 1339 O O . PRO A 1 180 ? -25.054 3.784 -14.382 1.00 69.61 178 PRO A O 1
ATOM 1343 N N . THR A 1 185 ? -20.953 0.370 -8.105 1.00 52.06 183 THR A N 1
ATOM 1344 C CA . THR A 1 185 ? -19.566 0.714 -7.713 1.00 58.11 183 THR A CA 1
ATOM 1345 C C . THR A 1 185 ? -18.863 1.479 -8.880 1.00 55.11 183 THR A C 1
ATOM 1346 O O . THR A 1 185 ? -19.270 1.297 -10.062 1.00 48.64 183 THR A O 1
ATOM 1350 N N . PRO A 1 186 ? -17.851 2.358 -8.562 1.00 56.13 184 PRO A N 1
ATOM 1351 C CA . PRO A 1 186 ? -17.258 3.205 -9.622 1.00 52.70 184 PRO A CA 1
ATOM 1352 C C . PRO A 1 186 ? -16.694 2.428 -10.809 1.00 51.96 184 PRO A C 1
ATOM 1353 O O . PRO A 1 186 ? -16.141 1.333 -10.639 1.00 52.61 184 PRO A O 1
ATOM 1357 N N . LEU A 1 187 ? -16.868 2.991 -12.002 1.00 51.02 185 LEU A N 1
ATOM 1358 C CA . LEU A 1 187 ? -16.269 2.451 -13.224 1.00 53.39 185 LEU A CA 1
ATOM 1359 C C . LEU A 1 187 ? -14.869 3.108 -13.445 1.00 51.27 185 LEU A C 1
ATOM 1360 O O . LEU A 1 187 ? -13.914 2.444 -13.910 1.00 48.85 185 LEU A O 1
ATOM 1365 N N . LYS A 1 188 ? -14.771 4.400 -13.100 1.00 45.22 186 LYS A N 1
ATOM 1366 C CA . LYS A 1 188 ? -13.564 5.196 -13.310 1.00 44.05 186 LYS A CA 1
ATOM 1367 C C . LYS A 1 188 ? -13.317 6.098 -12.123 1.00 42.35 186 LYS A C 1
ATOM 1368 O O . LYS A 1 188 ? -14.271 6.510 -11.427 1.00 40.83 186 LYS A O 1
ATOM 1374 N N . SER A 1 189 ? -12.036 6.420 -11.887 1.00 38.04 187 SER A N 1
ATOM 1375 C CA . SER A 1 189 ? -11.672 7.545 -11.018 1.00 34.88 187 SER A CA 1
ATOM 1376 C C . SER A 1 189 ? -10.883 8.569 -11.821 1.00 33.83 187 SER A C 1
ATOM 1377 O O . SER A 1 189 ? -10.161 8.227 -12.791 1.00 31.55 187 SER A O 1
ATOM 1380 N N . TYR A 1 190 ? -11.096 9.826 -11.459 1.00 30.77 188 TYR A N 1
ATOM 1381 C CA . TYR A 1 190 ? -10.511 10.934 -12.172 1.00 32.33 188 TYR A CA 1
ATOM 1382 C C . TYR A 1 190 ? -9.659 11.703 -11.186 1.00 31.81 188 TYR A C 1
ATOM 1383 O O . TYR A 1 190 ? -10.098 12.006 -10.045 1.00 32.16 188 TYR A O 1
ATOM 1392 N N . PHE A 1 191 ? -8.450 12.039 -11.651 1.00 28.07 189 PHE A N 1
ATOM 1393 C CA . PHE A 1 191 ? -7.477 12.839 -10.859 1.00 28.67 189 PHE A CA 1
ATOM 1394 C C . PHE A 1 191 ? -7.021 13.980 -11.733 1.00 28.64 189 PHE A C 1
ATOM 1395 O O . PHE A 1 191 ? -6.941 13.799 -12.974 1.00 28.68 189 PHE A O 1
ATOM 1403 N N . THR A 1 192 ? -6.654 15.110 -11.117 1.00 27.42 190 THR A N 1
ATOM 1404 C CA . THR A 1 192 ? -6.150 16.196 -11.921 1.00 28.06 190 THR A CA 1
ATOM 1405 C C . THR A 1 192 ? -5.364 17.185 -11.081 1.00 25.75 190 THR A C 1
ATOM 1406 O O . THR A 1 192 ? -5.554 17.191 -9.870 1.00 24.73 190 THR A O 1
ATOM 1410 N N . LYS A 1 193 ? -4.450 17.901 -11.758 1.00 25.79 191 LYS A N 1
ATOM 1411 C CA . LYS A 1 193 ? -3.617 18.986 -11.211 1.00 26.42 191 LYS A CA 1
ATOM 1412 C C . LYS A 1 193 ? -4.571 20.056 -10.765 1.00 29.46 191 LYS A C 1
ATOM 1413 O O . LYS A 1 193 ? -5.429 20.505 -11.525 1.00 29.78 191 LYS A O 1
ATOM 1419 N N . THR A 1 194 ? -4.441 20.448 -9.503 1.00 26.45 192 THR A N 1
ATOM 1420 C CA . THR A 1 194 ? -5.420 21.330 -8.879 1.00 25.95 192 THR A CA 1
ATOM 1421 C C . THR A 1 194 ? -4.661 22.591 -8.398 1.00 24.45 192 THR A C 1
ATOM 1422 O O . THR A 1 194 ? -3.766 22.474 -7.574 1.00 27.39 192 THR A O 1
ATOM 1426 N N . VAL A 1 195 ? -4.953 23.784 -8.910 1.00 24.07 193 VAL A N 1
ATOM 1427 C CA . VAL A 1 195 ? -4.213 24.976 -8.558 1.00 24.47 193 VAL A CA 1
ATOM 1428 C C . VAL A 1 195 ? -5.181 25.927 -7.900 1.00 24.21 193 VAL A C 1
ATOM 1429 O O . VAL A 1 195 ? -6.258 26.162 -8.397 1.00 23.92 193 VAL A O 1
ATOM 1433 N N . MET A 1 196 ? -4.813 26.406 -6.720 1.00 23.47 194 MET A N 1
ATOM 1434 C CA . MET A 1 196 ? -5.595 27.401 -5.984 1.00 23.26 194 MET A CA 1
ATOM 1435 C C . MET A 1 196 ? -5.038 28.805 -6.266 1.00 23.22 194 MET A C 1
ATOM 1436 O O . MET A 1 196 ? -3.880 29.093 -5.904 1.00 23.18 194 MET A O 1
ATOM 1441 N N . LYS A 1 197 ? -5.843 29.681 -6.888 1.00 25.12 195 LYS A N 1
ATOM 1442 C CA . LYS A 1 197 ? -5.353 30.987 -7.356 1.00 25.77 195 LYS A CA 1
ATOM 1443 C C . LYS A 1 197 ? -6.085 32.029 -6.573 1.00 26.38 195 LYS A C 1
ATOM 1444 O O . LYS A 1 197 ? -7.320 32.127 -6.669 1.00 25.07 195 LYS A O 1
ATOM 1450 N N . ASN A 1 198 ? -5.376 32.803 -5.727 1.00 25.64 196 ASN A N 1
ATOM 1451 C CA . ASN A 1 198 ? -5.989 33.739 -4.839 1.00 27.94 196 ASN A CA 1
ATOM 1452 C C . ASN A 1 198 ? -7.007 33.103 -3.930 1.00 26.89 196 ASN A C 1
ATOM 1453 O O . ASN A 1 198 ? -8.030 33.748 -3.604 1.00 26.19 196 ASN A O 1
ATOM 1458 N N . GLY A 1 199 ? -6.776 31.850 -3.599 1.00 25.53 197 GLY A N 1
ATOM 1459 C CA . GLY A 1 199 ? -7.754 31.084 -2.816 1.00 24.72 197 GLY A CA 1
ATOM 1460 C C . GLY A 1 199 ? -8.881 30.394 -3.593 1.00 24.15 197 GLY A C 1
ATOM 1461 O O . GLY A 1 199 ? -9.731 29.732 -2.964 1.00 22.50 197 GLY A O 1
ATOM 1462 N N . VAL A 1 200 ? -8.907 30.563 -4.920 1.00 21.96 198 VAL A N 1
ATOM 1463 C CA . VAL A 1 200 ? -10.017 30.135 -5.773 1.00 23.52 198 VAL A CA 1
ATOM 1464 C C . VAL A 1 200 ? -9.619 28.856 -6.502 1.00 22.58 198 VAL A C 1
ATOM 1465 O O . VAL A 1 200 ? -8.567 28.814 -7.190 1.00 21.87 198 VAL A O 1
ATOM 1469 N N . ILE A 1 201 ? -10.459 27.845 -6.443 1.00 23.67 199 ILE A N 1
ATOM 1470 C CA . ILE A 1 201 ? -10.199 26.626 -7.228 1.00 22.38 199 ILE A CA 1
ATOM 1471 C C . ILE A 1 201 ? -11.368 26.504 -8.203 1.00 22.95 199 ILE A C 1
ATOM 1472 O O . ILE A 1 201 ? -12.551 26.359 -7.765 1.00 23.67 199 ILE A O 1
ATOM 1477 N N . THR A 1 202 ? -11.057 26.570 -9.505 1.00 22.39 200 THR A N 1
ATOM 1478 C CA . THR A 1 202 ? -12.115 26.538 -10.568 1.0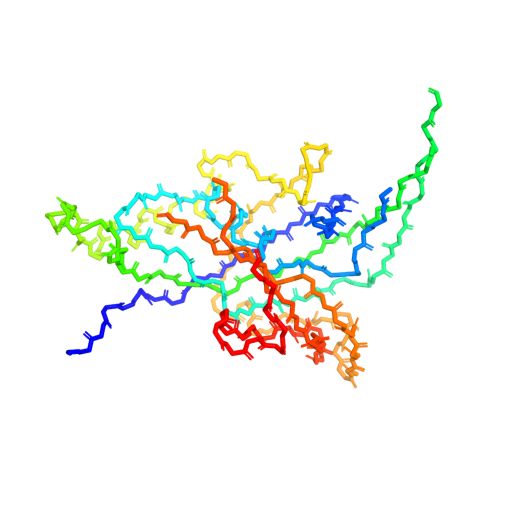0 22.97 200 THR A CA 1
ATOM 1479 C C . THR A 1 202 ? -1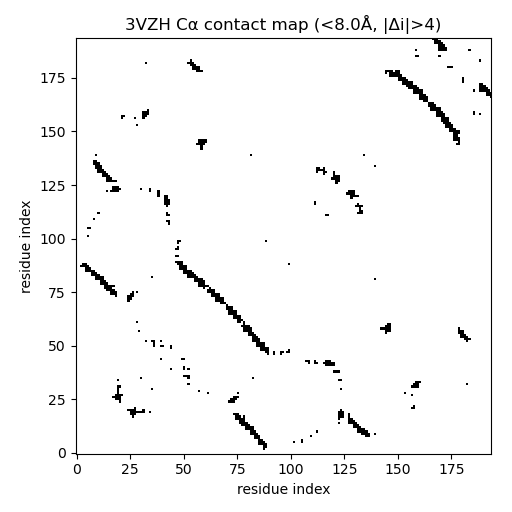2.051 25.164 -11.169 1.00 26.41 200 THR A C 1
ATOM 1480 O O . THR A 1 202 ? -11.006 24.764 -11.797 1.00 26.54 200 THR A O 1
ATOM 1484 N N . PHE A 1 203 ? -13.102 24.419 -10.988 1.00 26.21 201 PHE A N 1
ATOM 1485 C CA . PHE A 1 203 ? -13.007 23.037 -11.362 1.00 27.76 201 PHE A CA 1
ATOM 1486 C C . PHE A 1 203 ? -13.061 22.721 -12.851 1.00 31.41 201 PHE A C 1
ATOM 1487 O O . PHE A 1 203 ? -13.797 23.353 -13.589 1.00 31.95 201 PHE A O 1
ATOM 1495 N N . LYS A 1 204 ? -12.325 21.660 -13.225 1.00 31.45 202 LYS A N 1
ATOM 1496 C CA . LYS A 1 204 ? -12.426 21.065 -14.554 1.00 29.39 202 LYS A CA 1
ATOM 1497 C C . LYS A 1 204 ? -13.598 20.076 -14.537 1.00 32.40 202 LYS A C 1
ATOM 1498 O O . LYS A 1 204 ? -14.003 19.541 -13.483 1.00 32.31 202 LYS A O 1
ATOM 1504 N N . ALA A 1 205 ? -14.161 19.808 -15.704 1.00 30.17 203 ALA A N 1
ATOM 1505 C CA . ALA A 1 205 ? -15.144 18.765 -15.801 1.00 31.50 203 ALA A CA 1
ATOM 1506 C C . ALA A 1 205 ? -14.406 17.416 -15.727 1.00 32.95 203 ALA A C 1
ATOM 1507 O O . ALA A 1 205 ? -13.173 17.329 -15.981 1.00 32.48 203 ALA A O 1
ATOM 1509 N N . GLN A 1 206 ? -15.114 16.370 -15.332 1.00 35.85 204 GLN A N 1
ATOM 1510 C CA . GLN A 1 206 ? -14.452 15.096 -15.200 1.00 35.95 204 GLN A CA 1
ATOM 1511 C C . GLN A 1 206 ? -13.645 14.785 -16.448 1.00 35.02 204 GLN A C 1
ATOM 1512 O O . GLN A 1 206 ? -12.522 14.279 -16.375 1.00 36.63 204 GLN A O 1
ATOM 1518 N N . SER A 1 207 ? -14.261 14.974 -17.618 1.00 37.97 205 SER A N 1
ATOM 1519 C CA . SER A 1 207 ? -13.664 14.431 -18.854 1.00 38.07 205 SER A CA 1
ATOM 1520 C C . SER A 1 207 ? -12.425 15.257 -19.236 1.00 36.35 205 SER A C 1
ATOM 1521 O O . SER A 1 207 ? -11.641 14.860 -20.104 1.00 36.62 205 SER A O 1
ATOM 1524 N N . GLU A 1 208 ? -12.230 16.418 -18.582 1.00 32.64 206 GLU A N 1
ATOM 1525 C CA . GLU A 1 208 ? -11.070 17.257 -18.851 1.00 32.35 206 GLU A CA 1
ATOM 1526 C C . GLU A 1 208 ? -9.876 16.966 -17.875 1.00 30.94 206 GLU A C 1
ATOM 1527 O O . GLU A 1 208 ? -8.846 17.700 -17.885 1.00 30.64 206 GLU A O 1
ATOM 1533 N N . CYS A 1 209 ? -10.048 15.962 -17.016 1.00 30.19 207 CYS A N 1
ATOM 1534 C CA . CYS A 1 209 ? -9.015 15.663 -16.002 1.00 30.11 207 CYS A CA 1
ATOM 1535 C C . CYS A 1 209 ? -7.730 15.070 -16.641 1.00 31.08 207 CYS A C 1
ATOM 1536 O O . CYS A 1 209 ? -7.786 14.441 -17.706 1.00 31.41 207 CYS A O 1
ATOM 1539 N N . ASP A 1 210 ? -6.612 15.224 -15.921 1.00 29.62 208 ASP A N 1
ATOM 1540 C CA . ASP A 1 210 ? -5.315 14.788 -16.370 1.00 28.30 208 ASP A CA 1
ATOM 1541 C C . ASP A 1 210 ? -5.212 13.283 -16.442 1.00 29.06 208 ASP A C 1
ATOM 1542 O O . ASP A 1 210 ? -4.468 12.783 -17.251 1.00 28.20 208 ASP A O 1
ATOM 1547 N N . ILE A 1 211 ? -5.936 12.591 -15.573 1.00 27.50 209 ILE A N 1
ATOM 1548 C CA . ILE A 1 211 ? -5.677 11.157 -15.332 1.00 28.78 209 ILE A CA 1
ATOM 1549 C C . ILE A 1 211 ? -7.014 10.518 -15.118 1.00 31.06 209 ILE A C 1
ATOM 1550 O O . ILE A 1 211 ? -7.827 11.011 -14.308 1.00 31.57 209 ILE A O 1
ATOM 1555 N N . VAL A 1 212 ? -7.264 9.432 -15.869 1.00 34.45 210 VAL A N 1
ATOM 1556 C CA . VAL A 1 212 ? -8.462 8.585 -15.683 1.00 35.28 210 VAL A CA 1
ATOM 1557 C C . VAL A 1 212 ? -7.991 7.147 -15.448 1.00 37.01 210 VAL A C 1
ATOM 1558 O O . VAL A 1 212 ? -7.236 6.593 -16.258 1.00 38.56 210 VAL A O 1
ATOM 1562 N N . ASN A 1 213 ? -8.433 6.535 -14.358 1.00 36.71 211 ASN A N 1
ATOM 1563 C CA . ASN A 1 213 ? -8.241 5.087 -14.177 1.00 39.17 211 ASN A CA 1
ATOM 1564 C C . ASN A 1 213 ? -9.543 4.329 -14.400 1.00 41.55 211 ASN A C 1
ATOM 1565 O O . ASN A 1 213 ? -10.599 4.755 -13.910 1.00 38.46 211 ASN A O 1
ATOM 1570 N N . THR A 1 214 ? -9.485 3.229 -15.147 1.00 42.08 212 THR A N 1
ATOM 1571 C CA . THR A 1 214 ? -10.600 2.277 -15.155 1.00 50.29 212 THR A CA 1
ATOM 1572 C C . THR A 1 214 ? -10.401 1.173 -14.123 1.00 53.02 212 THR A C 1
ATOM 1573 O O . THR A 1 214 ? -11.337 0.852 -13.362 1.00 56.61 212 THR A O 1
#

Solvent-accessible surface area: 10811 Å² total; per-residue (Å²): 128,195,153,58,113,2,106,39,1,14,0,82,0,16,14,127,90,0,0,1,46,63,62,122,170,78,22,48,46,0,1,5,28,54,19,0,28,42,3,0,49,16,0,3,105,72,41,2,3,55,12,45,0,34,34,0,22,4,22,41,79,50,81,84,82,125,91,56,73,288,98,151,16,30,16,2,12,65,10,13,4,2,0,55,0,17,0,20,32,22,94,127,88,140,103,40,93,105,24,42,84,61,86,87,0,43,36,24,0,69,146,1,4,180,133,24,9,127,159,104,9,48,0,39,21,192,98,3,120,18,100,2,63,56,12,67,95,130,79,8,104,88,41,107,6,128,43,92,63,87,95,82,80,42,30,85,5,4,6,3,40,20,133,131,150,62,90,73,16,22,25,8,107,14,45,1,113,63,0,32,4,94,31,91,44,50,101,107,15,76,73,76,68,139

Radius of gyration: 16.79 Å; Cα contacts (8 Å, |Δi|>4): 438; chains: 1; bounding box: 42×40×48 Å

B-factor: mean 32.21, std 11.14, range [18.21, 93.69]

Foldseek 3Di:
DDFDKADKFKKKKKFFWAAAVAVVGERQQDHAQALVQVQLVQLPNDLQKGKAWFKKFWADDWDWDWDPVCHIYIITGTTIMMIIIIMTTNPVCPVCPVVPDRVVVVVSSQVSQQVFGPHFRARNDDVIGMGMHGDDVVCVVPRQHPQAPDKDWSQKDWHDFDDCVGPKTFIATWMQYSRMTGDDDRVPGPDMDD

CATH classification: 3.30.70.2660

InterPro domains:
  IPR010155 CRISPR pre-crRNA endoribonuclease Cas5d [PIRSF029950] (1-220)
  IPR010155 CRISPR pre-crRNA endoribonuclease Cas5d [TIGR01876] (9-210)
  IPR013422 CRISPR-associated protein Cas5, N-terminal [TIGR02593] (7-50)
  IPR021124 CRISPR-associated protein, Cas5 [PF09704] (9-201)

Secondary structure (DSSP, 8-state):
-PPP-PPPEEEEEEEEEE-------B--SS--HHHHHHHHHHH---TTEEEEEEEEEE-S---EEEEE---EEEEEEEEEEEEEEEEEE-TT-GGGGGG--HHHHHHHHHHHHHTT-SS--BSSSTTSB-EEEE--HHHHHHPPPTTTT-EEEEEEEEEEEE----SEEEEEEEEEETTEEEPPPGGG-SEEE-

Nearest PDB structures (foldseek):
  3vzh-assembly1_A  TM=1.005E+00  e=1.310E-41  Streptococcus pyogenes serotype M1
  4r0j-assembly1_A  TM=9.727E-01  e=1.217E-33  Streptococcus mutans UA159
  4f3m-assembly3_B  TM=9.447E-01  e=1.059E-21  Halalkalibacterium halodurans C-125
  3vzi-assembly3_B-2  TM=8.910E-01  e=9.601E-16  Xanthomonas oryzae pv. oryzae PXO99A
  3kg4-assembly1_A  TM=8.381E-01  e=3.943E-14  [Mannheimia] succiniciproducens MBEL55E

Sequence (194 aa):
GHMYRSRDFYVRVSGQRALFTNPARSSYSVPTRQALNGIVDAIYYKPTFTNIVTEVKVINQIQTELQGVRSYVSYLSDVVYLIKFHFVWNEDRKDLNSDRLPAKHEAIMERSIRKGGRRDVFLGTRECLGLVDDISQEEYETTVSYYNGVNIDLGIMFHSFAYPTPLKSYFTKTVMKNGVITFKAQSECDIVNT

Organism: Streptococcus pyogenes serotype M1 (NCBI:txid301447)